Protein AF-A0A2I0LC49-F1 (afdb_monomer_lite)

pLDDT: mean 82.38, std 18.16, range [31.7, 98.25]

Structure (mmCIF, N/CA/C/O backbone):
data_AF-A0A2I0LC49-F1
#
_entry.id   AF-A0A2I0LC49-F1
#
loop_
_atom_site.group_PDB
_atom_site.id
_atom_site.type_symbol
_atom_site.label_atom_id
_atom_site.label_alt_id
_atom_site.label_comp_id
_atom_site.label_asym_id
_atom_site.label_entity_id
_atom_site.label_seq_id
_atom_site.pdbx_PDB_ins_code
_atom_site.Cartn_x
_atom_site.Cartn_y
_atom_site.Cartn_z
_atom_site.occupancy
_atom_site.B_iso_or_equiv
_atom_site.auth_seq_id
_atom_site.auth_comp_id
_atom_site.auth_asym_id
_atom_site.auth_atom_id
_atom_site.pdbx_PDB_model_num
ATOM 1 N N . MET A 1 1 ? -5.138 27.923 23.833 1.00 37.62 1 MET A N 1
ATOM 2 C CA . MET A 1 1 ? -4.546 26.578 23.982 1.00 37.62 1 MET A CA 1
ATOM 3 C C . MET A 1 1 ? -4.535 25.950 22.605 1.00 37.62 1 MET A C 1
ATOM 5 O O . MET A 1 1 ? -5.590 25.616 22.090 1.00 37.62 1 MET A O 1
ATOM 9 N N . ASP A 1 2 ? -3.370 25.948 21.970 1.00 36.12 2 ASP A N 1
ATOM 10 C CA . ASP A 1 2 ? -3.165 25.456 20.609 1.00 36.12 2 ASP A CA 1
ATOM 11 C C . ASP A 1 2 ? -3.116 23.922 20.646 1.00 36.12 2 ASP A C 1
ATOM 13 O O . ASP A 1 2 ? -2.155 23.340 21.152 1.00 36.12 2 ASP A O 1
ATOM 17 N N . THR A 1 3 ? -4.174 23.242 20.197 1.00 40.31 3 THR A N 1
ATOM 18 C CA . THR A 1 3 ? -4.099 21.801 19.941 1.00 40.31 3 THR A CA 1
ATOM 19 C C . THR A 1 3 ? -3.272 21.609 18.676 1.00 40.31 3 THR A C 1
ATOM 21 O O . THR A 1 3 ? -3.820 21.510 17.578 1.00 40.31 3 THR A O 1
ATOM 24 N N . SER A 1 4 ? -1.950 21.561 18.842 1.00 50.12 4 SER A N 1
ATOM 25 C CA . SER A 1 4 ? -1.031 20.919 17.902 1.00 50.12 4 SER A CA 1
ATOM 26 C C . SER A 1 4 ? -1.561 19.502 17.648 1.00 50.12 4 SER A C 1
ATOM 28 O O . SER A 1 4 ? -1.405 18.600 18.470 1.00 50.12 4 SER A O 1
ATOM 30 N N . GLY A 1 5 ? -2.372 19.373 16.595 1.00 65.50 5 GLY A N 1
ATOM 31 C CA . GLY A 1 5 ? -3.311 18.271 16.414 1.00 65.50 5 GLY A CA 1
ATOM 32 C C . GLY A 1 5 ? -2.592 16.953 16.171 1.00 65.50 5 GLY A C 1
ATOM 33 O O . GLY A 1 5 ? -1.735 16.869 15.293 1.00 65.50 5 GLY A O 1
ATOM 34 N N . SER A 1 6 ? -2.954 15.926 16.941 1.00 86.62 6 SER A N 1
ATOM 35 C CA . SER A 1 6 ? -2.403 14.577 16.801 1.00 86.62 6 SER A CA 1
ATOM 36 C C . SER A 1 6 ? -2.456 14.100 15.345 1.00 86.62 6 SER A C 1
ATOM 38 O O . SER A 1 6 ? -3.486 14.224 14.674 1.00 86.62 6 SER A O 1
ATOM 40 N N . LEU A 1 7 ? -1.339 13.553 14.856 1.00 92.62 7 LEU A N 1
ATOM 41 C CA . LEU A 1 7 ? -1.194 13.117 13.464 1.00 92.62 7 LEU A CA 1
ATOM 42 C C . LEU A 1 7 ? -1.888 11.778 13.183 1.00 92.62 7 LEU A C 1
ATOM 44 O O . LEU A 1 7 ? -2.149 11.461 12.022 1.00 92.62 7 LEU A O 1
ATOM 48 N N . ILE A 1 8 ? -2.184 11.013 14.236 1.00 96.19 8 ILE A N 1
ATOM 49 C CA . ILE A 1 8 ? -3.025 9.817 14.215 1.00 96.19 8 ILE A CA 1
ATOM 50 C C . ILE A 1 8 ? -4.136 10.027 15.246 1.00 96.19 8 ILE A C 1
ATOM 52 O O . ILE A 1 8 ? -3.863 10.316 16.412 1.00 96.19 8 ILE A O 1
ATOM 56 N N . LEU A 1 9 ? -5.392 9.925 14.819 1.00 95.88 9 LEU A N 1
ATOM 57 C CA . LEU A 1 9 ? -6.555 10.024 15.706 1.00 95.88 9 LEU A CA 1
ATOM 58 C C . LEU A 1 9 ? -7.117 8.629 15.950 1.00 95.88 9 LEU A C 1
ATOM 60 O O . LEU A 1 9 ? -7.202 7.839 15.014 1.00 95.88 9 LEU A O 1
ATOM 64 N N . VAL A 1 10 ? -7.524 8.342 17.183 1.00 95.44 10 VAL A N 1
ATOM 65 C CA . VAL A 1 10 ? -8.168 7.078 17.552 1.00 95.44 10 VAL A CA 1
ATOM 66 C C . VAL A 1 10 ? -9.493 7.403 18.225 1.00 95.44 10 VAL A C 1
ATOM 68 O O . VAL A 1 10 ? -9.511 8.038 19.277 1.00 95.44 10 VAL A O 1
ATOM 71 N N . ALA A 1 11 ? -10.593 6.974 17.615 1.00 94.88 11 ALA A N 1
ATOM 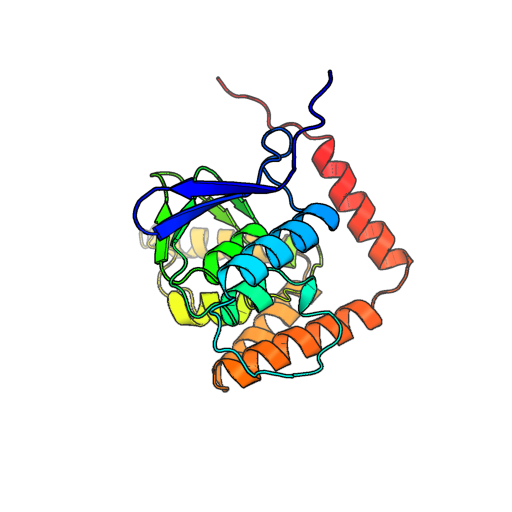72 C CA . ALA A 1 11 ? -11.940 7.107 18.155 1.00 94.88 11 ALA A CA 1
ATOM 73 C C . ALA A 1 11 ? -12.511 5.713 18.422 1.00 94.88 11 ALA A C 1
ATOM 75 O O . ALA A 1 11 ? -12.531 4.871 17.527 1.00 94.88 11 ALA A O 1
ATOM 76 N N . ARG A 1 12 ? -12.943 5.458 19.659 1.00 93.19 12 ARG A N 1
ATOM 77 C CA . ARG A 1 12 ? -13.583 4.199 20.057 1.00 93.19 12 ARG A CA 1
ATOM 78 C C . ARG A 1 12 ? -15.081 4.427 20.164 1.00 93.19 12 ARG A C 1
ATOM 80 O O . ARG A 1 12 ? -15.509 5.326 20.884 1.00 93.19 12 ARG A O 1
ATOM 87 N N . GLU A 1 13 ? -15.853 3.615 19.465 1.00 91.25 13 GLU A N 1
ATOM 88 C CA . GLU A 1 13 ? -17.308 3.693 19.453 1.00 91.25 13 GLU A CA 1
ATOM 89 C C . GLU A 1 13 ? -17.915 2.637 20.391 1.00 91.25 13 GLU A C 1
ATOM 91 O O . GLU A 1 13 ? -17.362 1.537 20.540 1.00 91.25 13 GLU A O 1
ATOM 96 N N . PRO A 1 14 ? -19.064 2.931 21.027 1.00 81.25 14 PRO A N 1
ATOM 97 C CA . PRO A 1 14 ? -19.861 1.908 21.693 1.00 81.25 14 PRO A CA 1
ATOM 98 C C . PRO A 1 14 ? -20.230 0.811 20.683 1.00 81.25 14 PRO A C 1
ATOM 100 O O . PRO A 1 14 ? -20.781 1.106 19.628 1.00 81.25 14 PRO A O 1
ATOM 103 N N . GLY A 1 15 ? -19.909 -0.448 20.986 1.00 84.94 15 GLY A N 1
ATOM 104 C CA . GLY A 1 15 ? -20.112 -1.577 20.062 1.00 84.94 15 GLY A CA 1
ATOM 105 C C . GLY A 1 15 ? -18.826 -2.216 19.528 1.00 84.94 15 GLY A C 1
ATOM 106 O O . GLY A 1 15 ? -18.900 -3.142 18.730 1.00 84.94 15 GLY A O 1
ATOM 107 N N . GLY A 1 16 ? -17.652 -1.765 19.984 1.00 87.88 16 GLY A N 1
ATOM 108 C CA . GLY A 1 16 ? -16.373 -2.437 19.710 1.00 87.88 16 GLY A CA 1
ATOM 109 C C . GLY A 1 16 ? -15.681 -1.998 18.418 1.00 87.88 16 GLY A C 1
ATOM 110 O O . GLY A 1 16 ? -14.617 -2.519 18.092 1.00 87.88 16 GLY A O 1
ATOM 111 N N . ILE A 1 17 ? -16.236 -1.012 17.710 1.00 94.12 17 ILE A N 1
ATOM 112 C CA . ILE A 1 17 ? -15.607 -0.411 16.532 1.00 94.12 17 ILE A CA 1
ATOM 113 C C . ILE A 1 17 ? -14.582 0.627 16.993 1.00 94.12 17 ILE A C 1
ATOM 115 O O . ILE A 1 17 ? -14.858 1.469 17.849 1.00 94.12 17 ILE A O 1
ATOM 119 N N . THR A 1 18 ? -13.376 0.568 16.430 1.00 96.12 18 THR A N 1
ATOM 120 C CA . THR A 1 18 ? -12.364 1.612 16.608 1.00 96.12 18 THR A CA 1
ATOM 121 C C . THR A 1 18 ? -11.948 2.174 15.261 1.00 96.12 18 THR A C 1
ATOM 123 O O . THR A 1 18 ? -11.478 1.443 14.394 1.00 96.12 18 THR A O 1
ATOM 126 N N . THR A 1 19 ? -12.052 3.492 15.125 1.00 96.81 19 THR A N 1
ATOM 127 C CA . THR A 1 19 ? -11.637 4.232 13.938 1.00 96.81 19 THR A CA 1
ATOM 128 C C . THR A 1 19 ? -10.265 4.858 14.175 1.00 96.81 19 THR A C 1
ATOM 130 O O . THR A 1 19 ? -10.098 5.701 15.059 1.00 96.81 19 THR A O 1
ATOM 133 N N . VAL A 1 20 ? -9.276 4.466 13.365 1.00 96.94 20 VAL A N 1
ATOM 134 C CA . VAL A 1 20 ? -7.928 5.056 13.350 1.00 96.94 20 VAL A CA 1
ATOM 135 C C . VAL A 1 20 ? -7.783 5.936 12.110 1.00 96.94 20 VAL A C 1
ATOM 137 O O . VAL A 1 20 ? -7.884 5.457 10.985 1.00 96.94 20 VAL A O 1
ATOM 140 N N . THR A 1 21 ? -7.552 7.236 12.299 1.00 97.06 21 THR A N 1
ATOM 141 C CA . THR A 1 21 ? -7.485 8.217 11.204 1.00 97.06 21 THR A CA 1
ATOM 142 C C . THR A 1 21 ? -6.072 8.754 11.030 1.00 97.06 21 THR A C 1
ATOM 144 O O . THR A 1 21 ? -5.506 9.338 11.955 1.00 97.06 21 THR A O 1
ATOM 147 N N . ILE A 1 22 ? -5.531 8.636 9.814 1.00 95.81 22 ILE A N 1
ATOM 148 C CA . ILE A 1 22 ? -4.315 9.346 9.404 1.00 95.81 22 ILE A CA 1
ATOM 149 C C . ILE A 1 22 ? -4.674 10.822 9.190 1.00 95.81 22 ILE A C 1
ATOM 151 O O . ILE A 1 22 ? -5.435 11.157 8.284 1.00 95.81 22 ILE A O 1
ATOM 155 N N . ASN A 1 23 ? -4.134 11.704 10.030 1.00 96.06 23 ASN A N 1
ATOM 156 C CA . ASN A 1 23 ? -4.592 13.084 10.171 1.00 96.06 23 ASN A CA 1
ATOM 157 C C . ASN A 1 23 ? -3.505 14.099 9.795 1.00 96.06 23 ASN A C 1
ATOM 159 O O . ASN A 1 23 ? -2.976 14.843 10.620 1.00 96.06 23 ASN A O 1
ATOM 163 N N . ARG A 1 24 ? -3.175 14.149 8.502 1.00 94.06 24 ARG A N 1
ATOM 164 C CA . ARG A 1 24 ? -2.310 15.188 7.925 1.00 94.06 24 ARG A CA 1
ATOM 165 C C . ARG A 1 24 ? -2.884 15.709 6.595 1.00 94.06 24 ARG A C 1
ATOM 167 O O . ARG A 1 24 ? -2.191 15.696 5.570 1.00 94.06 24 ARG A O 1
ATOM 174 N N . PRO A 1 25 ? -4.136 16.206 6.580 1.00 92.25 25 PRO A N 1
ATOM 175 C CA . PRO A 1 25 ? -4.879 16.477 5.346 1.00 92.25 25 PRO A CA 1
ATOM 176 C C . PRO A 1 25 ? -4.216 17.536 4.455 1.00 92.25 25 PRO A C 1
ATOM 178 O O . PRO A 1 25 ? -4.188 17.389 3.235 1.00 92.25 25 PRO A O 1
ATOM 181 N N . LYS A 1 26 ? -3.583 18.561 5.047 1.00 90.31 26 LYS A N 1
ATOM 182 C CA . LYS A 1 26 ? -2.859 19.612 4.301 1.00 90.31 26 LYS A CA 1
ATOM 183 C C . LYS A 1 26 ? -1.675 19.081 3.478 1.00 90.31 26 LYS A C 1
ATOM 185 O O . LYS A 1 26 ? -1.202 19.776 2.586 1.00 90.31 26 LYS A O 1
ATOM 190 N N . ALA A 1 27 ? -1.195 17.874 3.778 1.00 89.06 27 ALA A N 1
ATOM 191 C CA . ALA A 1 27 ? -0.122 17.196 3.055 1.00 89.06 27 ALA A CA 1
ATOM 192 C C . ALA A 1 27 ? -0.601 15.885 2.410 1.00 89.06 27 ALA A C 1
ATOM 194 O O . ALA A 1 27 ? 0.198 14.964 2.242 1.00 89.06 27 ALA A O 1
ATOM 195 N N . LEU A 1 28 ? -1.902 15.779 2.101 1.00 88.44 28 LEU A N 1
ATOM 196 C CA . LEU A 1 28 ? -2.521 14.582 1.519 1.00 88.44 28 LEU A CA 1
ATOM 197 C C . LEU A 1 28 ? -2.222 13.308 2.325 1.00 88.44 28 LEU A C 1
ATOM 199 O O . LEU A 1 28 ? -1.987 12.248 1.753 1.00 88.44 28 LEU A O 1
ATOM 203 N N . ASN A 1 29 ? -2.159 13.427 3.655 1.00 90.62 29 ASN A N 1
ATOM 204 C CA . ASN A 1 29 ? -1.834 12.326 4.563 1.00 90.62 29 ASN A CA 1
ATOM 205 C C . ASN A 1 29 ? -0.486 11.635 4.276 1.00 90.62 29 ASN A C 1
ATOM 207 O O . ASN A 1 29 ? -0.276 10.492 4.673 1.00 90.62 29 ASN A O 1
ATOM 211 N N . SER A 1 30 ? 0.456 12.337 3.631 1.00 87.75 30 SER A N 1
ATOM 212 C CA . SER A 1 30 ? 1.810 11.834 3.393 1.00 87.75 30 SER A CA 1
ATOM 213 C C . SER A 1 30 ? 2.484 11.447 4.714 1.00 87.75 30 SER A C 1
ATOM 215 O O . SER A 1 30 ? 2.648 12.289 5.607 1.00 87.75 30 SER A O 1
ATOM 217 N N . LEU A 1 31 ? 2.867 10.172 4.817 1.00 85.88 31 LEU A N 1
ATOM 218 C CA . LEU A 1 31 ? 3.439 9.575 6.019 1.00 85.88 31 LEU A CA 1
ATOM 219 C C . LEU A 1 31 ? 4.843 10.110 6.299 1.00 85.88 31 LEU A C 1
ATOM 221 O O . LEU A 1 31 ? 5.713 10.148 5.430 1.00 85.88 31 LEU A O 1
ATOM 225 N N . ILE A 1 32 ? 5.063 10.479 7.555 1.00 86.81 32 ILE A N 1
ATOM 226 C CA . ILE A 1 32 ? 6.377 10.780 8.124 1.00 86.81 32 ILE A CA 1
ATOM 227 C C . ILE A 1 32 ? 6.647 9.819 9.277 1.00 86.81 32 ILE A C 1
ATOM 229 O O . ILE A 1 32 ? 5.718 9.239 9.835 1.00 86.81 32 ILE A O 1
ATOM 233 N N . ARG A 1 33 ? 7.914 9.668 9.670 1.00 86.06 33 ARG A N 1
ATOM 234 C CA . ARG A 1 33 ? 8.311 8.701 10.705 1.00 86.06 33 ARG A CA 1
ATOM 235 C C . ARG A 1 33 ? 7.484 8.773 12.000 1.00 86.06 33 ARG A C 1
ATOM 237 O O . ARG A 1 33 ? 7.046 7.712 12.430 1.00 86.06 33 ARG A O 1
ATOM 244 N N . PRO A 1 34 ? 7.186 9.955 12.577 1.00 88.25 34 PRO A N 1
ATOM 245 C CA . PRO A 1 34 ? 6.310 10.035 13.748 1.00 88.25 34 PRO A CA 1
ATOM 246 C C . PRO A 1 34 ? 4.917 9.439 13.503 1.00 88.25 34 PRO A C 1
ATOM 248 O O . PRO A 1 34 ? 4.433 8.677 14.325 1.00 88.25 34 PRO A O 1
ATOM 251 N N . MET A 1 35 ? 4.320 9.687 12.332 1.00 91.75 35 MET A N 1
ATOM 252 C CA . MET A 1 35 ? 3.011 9.124 11.973 1.00 91.75 35 MET A CA 1
ATOM 253 C C . MET A 1 35 ? 3.038 7.603 11.878 1.00 91.75 35 MET A C 1
ATOM 255 O O . MET A 1 35 ? 2.103 6.958 12.329 1.00 91.75 35 MET A O 1
ATOM 259 N N . MET A 1 36 ? 4.093 7.035 11.287 1.00 90.12 36 MET A N 1
ATOM 260 C CA . MET A 1 36 ? 4.234 5.579 11.159 1.00 90.12 36 MET A CA 1
ATOM 261 C C . MET A 1 36 ? 4.350 4.921 12.536 1.00 90.12 36 MET A C 1
ATOM 263 O O . MET A 1 36 ? 3.658 3.947 12.814 1.00 90.12 36 MET A O 1
ATOM 267 N N . VAL A 1 37 ? 5.157 5.517 13.417 1.00 90.19 37 VAL A N 1
ATOM 268 C CA . VAL A 1 37 ? 5.334 5.074 14.805 1.00 90.19 37 VAL A CA 1
ATOM 269 C C . VAL A 1 37 ? 4.022 5.166 15.588 1.00 90.19 37 VAL A C 1
ATOM 271 O O . VAL A 1 37 ? 3.653 4.222 16.283 1.00 90.19 37 VAL A O 1
ATOM 274 N N . ASP A 1 38 ? 3.304 6.283 15.479 1.00 92.25 38 ASP A N 1
ATOM 275 C CA . ASP A 1 38 ? 2.045 6.486 16.200 1.00 92.25 38 ASP A CA 1
ATOM 276 C C . ASP A 1 38 ? 0.937 5.563 15.680 1.00 92.25 38 ASP A C 1
ATOM 278 O O . ASP A 1 38 ? 0.152 5.039 16.469 1.00 92.25 38 ASP A O 1
ATOM 282 N N . LEU A 1 39 ? 0.914 5.295 14.372 1.00 94.69 39 LEU A N 1
ATOM 283 C CA . LEU A 1 39 ? -0.009 4.342 13.765 1.00 94.69 39 LEU A CA 1
ATOM 284 C C . LEU A 1 39 ? 0.273 2.914 14.250 1.00 94.69 39 LEU A C 1
ATOM 286 O O . LEU A 1 39 ? -0.649 2.238 14.701 1.00 94.69 39 LEU A O 1
ATOM 290 N N . ALA A 1 40 ? 1.538 2.483 14.234 1.00 93.25 40 ALA A N 1
ATOM 291 C CA . ALA A 1 40 ? 1.949 1.173 14.740 1.00 93.25 40 ALA A CA 1
ATOM 292 C C . ALA A 1 40 ? 1.543 0.983 16.211 1.00 93.25 40 ALA A C 1
ATOM 294 O O . ALA A 1 40 ? 0.942 -0.026 16.577 1.00 93.25 40 ALA A O 1
ATOM 295 N N . ARG A 1 41 ? 1.790 1.994 17.054 1.00 91.81 41 ARG A N 1
ATOM 296 C CA . ARG A 1 41 ? 1.377 1.986 18.467 1.00 91.81 41 ARG A CA 1
ATOM 297 C C . ARG A 1 41 ? -0.135 1.922 18.636 1.00 91.81 41 ARG A C 1
ATOM 299 O O . ARG A 1 41 ? -0.601 1.184 19.502 1.00 91.81 41 ARG A O 1
ATOM 306 N N . ALA A 1 42 ? -0.887 2.683 17.839 1.00 92.88 42 ALA A N 1
ATOM 307 C CA . ALA A 1 42 ? -2.343 2.665 17.880 1.00 92.88 42 ALA A CA 1
ATOM 308 C C . ALA A 1 42 ? -2.878 1.263 17.567 1.00 92.88 42 ALA A C 1
ATOM 310 O O . ALA A 1 42 ? -3.673 0.742 18.340 1.00 92.88 42 ALA A O 1
ATOM 311 N N . ILE A 1 43 ? -2.385 0.625 16.502 1.00 93.75 43 ILE A N 1
ATOM 312 C CA . ILE A 1 43 ? -2.791 -0.734 16.121 1.00 93.75 43 ILE A CA 1
ATOM 313 C C . ILE A 1 43 ? -2.400 -1.740 17.206 1.00 93.75 43 ILE A C 1
ATOM 315 O O . ILE A 1 43 ? -3.260 -2.463 17.697 1.00 93.75 43 ILE A O 1
ATOM 319 N N . LYS A 1 44 ? -1.148 -1.716 17.682 1.00 91.19 44 LYS A N 1
ATOM 320 C CA . LYS A 1 44 ? -0.674 -2.593 18.767 1.00 91.19 44 LYS A CA 1
ATOM 321 C C . LYS A 1 44 ? -1.545 -2.502 20.020 1.00 91.19 44 LYS A C 1
ATOM 323 O O . LYS A 1 44 ? -1.818 -3.508 20.668 1.00 91.19 44 LYS A O 1
ATOM 328 N N . ALA A 1 45 ? -1.971 -1.292 20.385 1.00 89.19 45 ALA A N 1
ATOM 329 C CA . ALA A 1 45 ? -2.841 -1.069 21.536 1.00 89.19 45 ALA A CA 1
ATOM 330 C C . ALA A 1 45 ? -4.259 -1.630 21.335 1.00 89.19 45 ALA A C 1
ATOM 332 O O . ALA A 1 45 ? -4.946 -1.884 22.321 1.00 89.19 45 ALA A O 1
ATOM 333 N N . LEU A 1 46 ? -4.697 -1.813 20.087 1.00 86.81 46 LEU A N 1
ATOM 334 C CA . LEU A 1 46 ? -5.965 -2.455 19.741 1.00 86.81 46 LEU A CA 1
ATOM 335 C C . LEU A 1 46 ? -5.833 -3.974 19.649 1.00 86.81 46 LEU A C 1
ATOM 337 O O . LEU A 1 46 ? -6.815 -4.656 19.930 1.00 86.81 46 LEU A O 1
ATOM 341 N N . SER A 1 47 ? -4.651 -4.496 19.318 1.00 76.62 47 SER A N 1
ATOM 342 C CA . SER A 1 47 ? -4.383 -5.936 19.242 1.00 76.62 47 SER A CA 1
ATOM 343 C C . SER A 1 47 ? -4.333 -6.626 20.605 1.00 76.62 47 SER A C 1
ATOM 345 O O . SER A 1 47 ? -4.572 -7.822 20.669 1.00 76.62 47 SER A O 1
ATOM 347 N N . ARG A 1 48 ? -4.043 -5.895 21.691 1.00 68.19 48 ARG A N 1
ATOM 348 C CA . ARG A 1 48 ? -3.980 -6.462 23.048 1.00 68.19 48 ARG A CA 1
ATOM 349 C C . ARG A 1 48 ? -5.365 -6.916 23.520 1.00 68.19 48 ARG A C 1
ATOM 351 O O . ARG A 1 48 ? -6.209 -6.074 23.826 1.00 68.19 48 ARG A O 1
ATOM 358 N N . ASP A 1 49 ? -5.557 -8.227 23.591 1.00 55.38 49 ASP A N 1
ATOM 359 C CA . ASP A 1 49 ? -6.479 -8.878 24.527 1.00 55.38 49 ASP A CA 1
ATOM 360 C C . ASP A 1 49 ? -5.701 -9.290 25.795 1.00 55.38 49 ASP A C 1
ATOM 362 O O . ASP A 1 49 ? -4.479 -9.467 25.741 1.00 55.38 49 ASP A O 1
ATOM 366 N N . ASP A 1 50 ? -6.378 -9.447 26.938 1.00 48.69 50 ASP A N 1
ATOM 367 C CA . ASP A 1 50 ? -5.759 -9.775 28.245 1.00 48.69 50 ASP A CA 1
ATOM 368 C C . ASP A 1 50 ? -5.047 -11.155 28.284 1.00 48.69 50 ASP A C 1
ATOM 370 O O . ASP A 1 50 ? -4.473 -11.536 29.306 1.00 48.69 50 ASP A O 1
ATOM 374 N N . SER A 1 51 ? -5.048 -11.916 27.182 1.00 43.97 51 SER A N 1
ATOM 375 C CA . SER A 1 51 ? -4.522 -13.286 27.092 1.00 43.97 51 SER A CA 1
ATOM 376 C C . SER A 1 51 ? -3.218 -13.466 26.301 1.00 43.97 51 SER A C 1
ATOM 378 O O . SER A 1 51 ? -2.716 -14.589 26.235 1.00 43.97 51 SER A O 1
ATOM 380 N N . ASP A 1 52 ? -2.638 -12.422 25.702 1.00 44.25 52 ASP A N 1
ATOM 381 C CA . ASP A 1 52 ? -1.547 -12.637 24.739 1.00 44.25 52 ASP A CA 1
ATOM 382 C C . ASP A 1 52 ? -0.153 -12.796 25.369 1.00 44.25 52 ASP A C 1
ATOM 384 O O . ASP A 1 52 ? 0.530 -11.844 25.760 1.00 44.25 52 ASP A O 1
ATOM 388 N N . VAL A 1 53 ? 0.307 -14.052 25.366 1.00 38.72 53 VAL A N 1
ATOM 389 C CA . VAL A 1 53 ? 1.703 -14.470 25.527 1.00 38.72 53 VAL A CA 1
ATOM 390 C C . VAL A 1 53 ? 2.306 -14.670 24.134 1.00 38.72 53 VAL A C 1
ATOM 392 O O . VAL A 1 53 ? 2.307 -15.776 23.602 1.00 38.72 53 VAL A O 1
ATOM 395 N N . PHE A 1 54 ? 2.865 -13.618 23.536 1.00 38.00 54 PHE A N 1
ATOM 396 C CA . PHE A 1 54 ? 3.778 -13.788 22.402 1.00 38.00 54 PHE A CA 1
ATOM 397 C C . PHE A 1 54 ? 4.991 -12.864 22.543 1.00 38.00 54 PHE A C 1
ATOM 399 O O . PHE A 1 54 ? 4.892 -11.640 22.459 1.00 38.00 54 PHE A O 1
ATOM 406 N N . LYS A 1 55 ? 6.153 -13.471 22.808 1.00 36.50 55 LYS A N 1
ATOM 407 C CA . LYS A 1 55 ? 7.469 -12.822 22.849 1.00 36.50 55 LYS A CA 1
ATOM 408 C C . LYS A 1 55 ? 8.244 -13.247 21.606 1.00 36.50 55 LYS A C 1
ATOM 410 O O . LYS A 1 55 ? 8.838 -14.319 21.590 1.00 36.50 55 LYS A O 1
ATOM 415 N N . GLY A 1 56 ? 8.206 -12.415 20.572 1.00 33.31 56 GLY A N 1
ATOM 416 C CA . GLY A 1 56 ? 9.072 -12.530 19.402 1.00 33.31 56 GLY A CA 1
ATOM 417 C C . GLY A 1 56 ? 9.951 -11.290 19.299 1.00 33.31 56 GLY A C 1
ATOM 418 O O . GLY A 1 56 ? 9.440 -10.193 19.082 1.00 33.31 56 GLY A O 1
ATOM 419 N N . ASP A 1 57 ? 11.260 -11.457 19.478 1.00 37.31 57 ASP A N 1
ATOM 420 C CA . ASP A 1 57 ? 12.242 -10.388 19.311 1.00 37.31 57 ASP A CA 1
ATOM 421 C C . ASP A 1 57 ? 12.522 -10.152 17.822 1.00 37.31 57 ASP A C 1
ATOM 423 O O . ASP A 1 57 ? 13.263 -10.893 17.180 1.00 37.31 57 ASP A O 1
ATOM 427 N N . LEU A 1 58 ? 11.959 -9.073 17.278 1.00 46.34 58 LEU A N 1
ATOM 428 C CA . LEU A 1 58 ? 12.366 -8.478 16.008 1.00 46.34 58 LEU A CA 1
ATOM 429 C C . LEU A 1 58 ? 12.445 -6.965 16.215 1.00 46.34 58 LEU A C 1
ATOM 431 O O . LEU A 1 58 ? 11.430 -6.267 16.284 1.00 46.34 58 LEU A O 1
ATOM 435 N N . LYS A 1 59 ? 13.670 -6.450 16.362 1.00 47.22 59 LYS A N 1
ATOM 436 C CA . LYS A 1 59 ? 13.917 -5.004 16.417 1.00 47.22 59 LYS A CA 1
ATOM 437 C C . LYS A 1 59 ? 13.295 -4.372 15.163 1.00 47.22 59 LYS A C 1
ATOM 439 O O . LYS A 1 59 ? 13.530 -4.868 14.067 1.00 47.22 59 LYS A O 1
ATOM 444 N N . ASP A 1 60 ? 12.518 -3.305 15.362 1.00 65.88 60 ASP A N 1
ATOM 445 C CA . ASP A 1 60 ? 11.755 -2.513 14.371 1.00 65.88 60 ASP A CA 1
ATOM 446 C C . ASP A 1 60 ? 10.269 -2.892 14.158 1.00 65.88 60 ASP A C 1
ATOM 448 O O . ASP A 1 60 ? 9.531 -2.108 13.566 1.00 65.88 60 ASP A O 1
ATOM 452 N N . ILE A 1 61 ? 9.761 -4.005 14.719 1.00 74.44 61 ILE A N 1
ATOM 453 C CA . ILE A 1 61 ? 8.333 -4.367 14.555 1.00 74.44 61 ILE A CA 1
ATOM 454 C C . ILE A 1 61 ? 7.382 -3.396 15.269 1.00 74.44 61 ILE A C 1
ATOM 456 O O . ILE A 1 61 ? 6.271 -3.155 14.809 1.00 74.44 61 ILE A O 1
ATOM 460 N N . GLU A 1 62 ? 7.806 -2.827 16.401 1.00 79.19 62 GLU A N 1
ATOM 461 C CA . GLU A 1 62 ? 6.958 -1.954 17.226 1.00 79.19 62 GLU A CA 1
ATOM 462 C C . GLU A 1 62 ? 6.639 -0.615 16.558 1.00 79.19 62 GLU A C 1
ATOM 464 O O . GLU A 1 62 ? 5.679 0.056 16.936 1.00 79.19 62 GLU A O 1
ATOM 469 N N . THR A 1 63 ? 7.471 -0.212 15.600 1.00 84.94 63 THR A N 1
ATOM 470 C CA . THR A 1 63 ? 7.377 1.062 14.886 1.00 84.94 63 THR A CA 1
ATOM 471 C C . THR A 1 63 ? 6.957 0.900 13.430 1.00 84.94 63 THR A C 1
ATOM 473 O O . THR A 1 63 ? 6.793 1.907 12.739 1.00 84.94 63 THR A O 1
ATOM 476 N N . ASP A 1 64 ? 6.762 -0.339 12.978 1.00 89.56 64 ASP A N 1
ATOM 477 C CA . ASP A 1 64 ? 6.280 -0.669 11.645 1.00 89.56 64 ASP A CA 1
ATOM 478 C C . ASP A 1 64 ? 4.750 -0.841 11.673 1.00 89.56 64 ASP A C 1
ATOM 480 O O . ASP A 1 64 ? 4.246 -1.794 12.276 1.00 89.56 64 ASP A O 1
ATOM 484 N N . PRO A 1 65 ? 3.981 0.070 11.051 1.00 92.56 65 PRO A N 1
ATOM 485 C CA . PRO A 1 65 ? 2.530 -0.014 11.079 1.00 92.56 65 PRO A CA 1
ATOM 486 C C . PRO A 1 65 ? 2.009 -1.257 10.359 1.00 92.56 65 PRO A C 1
ATOM 488 O O . PRO A 1 65 ? 1.085 -1.877 10.869 1.00 92.56 65 PRO A O 1
ATOM 491 N N . VAL A 1 66 ? 2.598 -1.658 9.229 1.00 93.25 66 VAL A N 1
ATOM 492 C CA . VAL A 1 66 ? 2.102 -2.803 8.452 1.00 93.25 66 VAL A CA 1
ATOM 493 C C . VAL A 1 66 ? 2.373 -4.107 9.189 1.00 93.25 66 VAL A C 1
ATOM 495 O O . VAL A 1 66 ? 1.483 -4.949 9.260 1.00 93.25 66 VAL A O 1
ATOM 498 N N . ALA A 1 67 ? 3.528 -4.237 9.842 1.00 90.75 67 ALA A N 1
ATOM 499 C CA . ALA A 1 67 ? 3.786 -5.397 10.689 1.00 90.75 67 ALA A CA 1
ATOM 500 C C . ALA A 1 67 ? 2.802 -5.484 11.873 1.00 90.75 67 ALA A C 1
ATOM 502 O O . ALA A 1 67 ? 2.344 -6.570 12.216 1.00 90.75 67 ALA A O 1
ATOM 503 N N . GLN A 1 68 ? 2.430 -4.352 12.490 1.00 93.38 68 GLN A N 1
ATOM 504 C CA . GLN A 1 68 ? 1.406 -4.353 13.544 1.00 93.38 68 GLN A CA 1
ATOM 505 C C . GLN A 1 68 ? 0.004 -4.680 13.010 1.00 93.38 68 GLN A C 1
ATOM 507 O O . GLN A 1 68 ? -0.769 -5.305 13.731 1.00 93.38 68 GLN A O 1
ATOM 512 N N . MET A 1 69 ? -0.324 -4.294 11.770 1.00 94.31 69 MET A N 1
ATOM 513 C CA . MET A 1 69 ? -1.577 -4.694 11.111 1.00 94.31 69 MET A CA 1
ATOM 514 C C . MET A 1 69 ? -1.621 -6.203 10.879 1.00 94.31 69 MET A C 1
ATOM 516 O O . MET A 1 69 ? -2.618 -6.829 11.205 1.00 94.31 69 MET A O 1
ATOM 520 N N . GLU A 1 70 ? -0.534 -6.796 10.385 1.00 90.62 70 GLU A N 1
ATOM 521 C CA . GLU A 1 70 ? -0.446 -8.243 10.136 1.00 90.62 70 GLU A CA 1
ATOM 522 C C . GLU A 1 70 ? -0.515 -9.077 11.423 1.00 90.62 70 GLU A C 1
ATOM 524 O O . GLU A 1 70 ? -1.012 -10.199 11.409 1.00 90.62 70 GLU A O 1
ATOM 529 N N . LEU A 1 71 ? -0.036 -8.529 12.542 1.00 90.44 71 LEU A N 1
ATOM 530 C CA . LEU A 1 71 ? -0.143 -9.147 13.866 1.00 90.44 71 LEU A CA 1
ATOM 531 C C . LEU A 1 71 ? -1.481 -8.874 14.563 1.00 90.44 71 LEU A C 1
ATOM 533 O O . LEU A 1 71 ? -1.716 -9.401 15.649 1.00 90.44 71 LEU A O 1
ATOM 537 N N . CYS A 1 72 ? -2.336 -8.015 14.007 1.00 91.62 72 CYS A N 1
ATOM 538 C CA . CYS A 1 72 ? -3.608 -7.676 14.623 1.00 91.62 72 CYS A CA 1
ATOM 539 C C . CYS A 1 72 ? -4.593 -8.842 14.450 1.00 91.62 72 CYS A C 1
ATOM 541 O O . CYS A 1 72 ? -4.962 -9.157 13.322 1.00 91.62 72 CYS A O 1
ATOM 543 N N . PRO A 1 73 ? -5.090 -9.458 15.540 1.00 92.06 7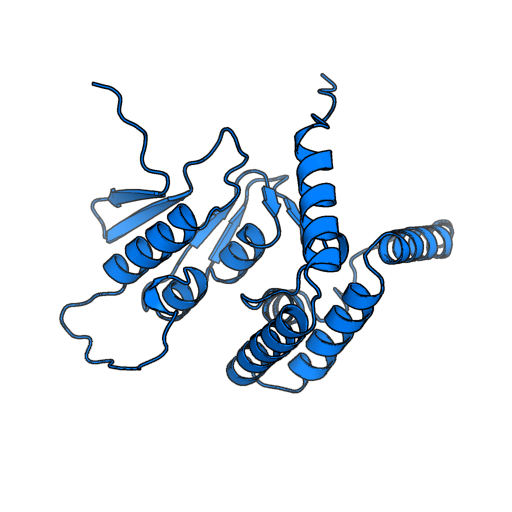3 PRO A N 1
ATOM 544 C CA . PRO A 1 73 ? -6.059 -10.551 15.436 1.00 92.06 73 PRO A CA 1
ATOM 545 C C . PRO A 1 73 ? -7.466 -10.057 15.057 1.00 92.06 73 PRO A C 1
ATOM 547 O O . PRO A 1 73 ? -8.360 -10.856 14.783 1.00 92.06 73 PRO A O 1
ATOM 550 N N . LYS A 1 74 ? -7.688 -8.736 15.088 1.00 92.00 74 LYS A N 1
ATOM 551 C CA . LYS A 1 74 ? -8.974 -8.095 14.799 1.00 92.00 74 LYS A CA 1
ATOM 552 C C . LYS A 1 74 ? -9.032 -7.681 13.323 1.00 92.00 74 LYS A C 1
ATOM 554 O O . LYS A 1 74 ? -8.058 -7.085 12.866 1.00 92.00 74 LYS A O 1
ATOM 559 N N . PRO A 1 75 ? -10.163 -7.892 12.620 1.00 95.25 75 PRO A N 1
ATOM 560 C CA . PRO A 1 75 ? -10.320 -7.458 11.234 1.00 95.25 75 PRO A CA 1
ATOM 561 C C . PRO A 1 75 ? -10.131 -5.947 11.054 1.00 95.25 75 PRO A C 1
ATOM 563 O O . PRO A 1 75 ? -10.697 -5.145 11.803 1.00 95.25 75 PRO A O 1
ATOM 566 N N . ILE A 1 76 ? -9.391 -5.558 10.019 1.00 97.44 76 ILE A N 1
ATOM 567 C CA . ILE A 1 76 ? -9.096 -4.173 9.660 1.00 97.44 76 ILE A CA 1
ATOM 568 C C . ILE A 1 76 ? -9.798 -3.816 8.348 1.00 97.44 76 ILE A C 1
ATOM 570 O O . ILE A 1 76 ? -9.528 -4.385 7.289 1.00 97.44 76 ILE A O 1
ATOM 574 N N . ILE A 1 77 ? -10.659 -2.797 8.405 1.00 98.25 77 ILE A N 1
ATOM 575 C CA . ILE A 1 77 ? -11.335 -2.230 7.234 1.00 98.25 77 ILE A CA 1
ATOM 576 C C . ILE A 1 77 ? -10.647 -0.916 6.848 1.00 98.25 77 ILE A C 1
ATOM 578 O O . ILE A 1 77 ? -10.674 0.058 7.600 1.00 98.25 77 ILE A O 1
ATOM 582 N N . GLY A 1 78 ? -10.050 -0.869 5.659 1.00 98.00 78 GLY A N 1
ATOM 583 C CA . GLY A 1 78 ? -9.467 0.344 5.096 1.00 98.00 78 GLY A CA 1
ATOM 584 C C . GLY A 1 78 ? -10.512 1.176 4.357 1.00 98.00 78 GLY A C 1
ATOM 585 O O . GLY A 1 78 ? -11.050 0.743 3.339 1.00 98.00 78 GLY A O 1
ATOM 586 N N . ALA A 1 79 ? -10.771 2.391 4.843 1.00 98.19 79 ALA A N 1
ATOM 587 C CA . ALA A 1 79 ? -11.651 3.365 4.197 1.00 98.19 79 ALA A CA 1
ATOM 588 C C . ALA A 1 79 ? -10.831 4.386 3.389 1.00 98.19 79 ALA A C 1
ATOM 590 O O . ALA A 1 79 ? -10.132 5.229 3.954 1.00 98.19 79 ALA A O 1
ATOM 591 N N . ILE A 1 80 ? -10.906 4.319 2.058 1.00 97.44 80 ILE A N 1
ATOM 592 C CA . ILE A 1 80 ? -10.047 5.092 1.154 1.00 97.44 80 ILE A CA 1
ATOM 593 C C . ILE A 1 80 ? -10.841 6.197 0.454 1.00 97.44 80 ILE A C 1
ATOM 595 O O . ILE A 1 80 ? -11.703 5.945 -0.392 1.00 97.44 80 ILE A O 1
ATOM 599 N N . ASN A 1 81 ? -10.495 7.445 0.773 1.00 94.81 81 ASN A N 1
ATOM 600 C CA . ASN A 1 81 ? -11.027 8.635 0.120 1.00 94.81 81 ASN A CA 1
ATOM 601 C C . ASN A 1 81 ? -9.898 9.422 -0.564 1.00 94.81 81 ASN A C 1
ATOM 603 O O . ASN A 1 81 ? -8.980 9.913 0.094 1.00 94.81 81 ASN A O 1
ATOM 607 N N . GLY A 1 82 ? -9.958 9.538 -1.892 1.00 92.81 82 GLY A N 1
ATOM 608 C CA . GLY A 1 82 ? -8.940 10.225 -2.684 1.00 92.81 82 GLY A CA 1
ATOM 609 C C . GLY A 1 82 ? -7.793 9.305 -3.098 1.00 92.81 82 GLY A C 1
ATOM 610 O O . GLY A 1 82 ? -7.976 8.443 -3.952 1.00 92.81 82 GLY A O 1
ATOM 611 N N . PHE A 1 83 ? -6.591 9.513 -2.561 1.00 91.44 83 PHE A N 1
ATOM 612 C CA . PHE A 1 83 ? -5.376 8.865 -3.066 1.00 91.44 83 PHE A CA 1
ATOM 613 C C . PHE A 1 83 ? -4.706 7.971 -2.022 1.00 91.44 83 PHE A C 1
ATOM 615 O O . PHE A 1 83 ? -4.462 8.403 -0.899 1.00 91.44 83 PHE A O 1
ATOM 622 N N . ALA A 1 84 ? -4.302 6.775 -2.441 1.00 93.00 84 ALA A N 1
ATOM 623 C CA . ALA A 1 84 ? -3.394 5.895 -1.716 1.00 93.00 84 ALA A CA 1
ATOM 624 C C . ALA A 1 84 ? -2.101 5.743 -2.535 1.00 93.00 84 ALA A C 1
ATOM 626 O O . ALA A 1 84 ? -2.056 5.008 -3.523 1.00 93.00 84 ALA A O 1
ATOM 627 N N . PHE A 1 85 ? -1.059 6.492 -2.162 1.00 90.00 85 PHE A N 1
ATOM 628 C CA . PHE A 1 85 ? 0.244 6.480 -2.840 1.00 90.00 85 PHE A CA 1
ATOM 629 C C . PHE A 1 85 ? 1.260 5.627 -2.082 1.00 90.00 85 PHE A C 1
ATOM 631 O O . PHE A 1 85 ? 1.449 5.872 -0.892 1.00 90.00 85 PHE A O 1
ATOM 638 N N . THR A 1 86 ? 1.978 4.730 -2.769 1.00 87.31 86 THR A N 1
ATOM 639 C CA . THR A 1 86 ? 3.163 4.005 -2.245 1.00 87.31 86 THR A CA 1
ATOM 640 C C . THR A 1 86 ? 2.917 3.465 -0.832 1.00 87.31 86 THR A C 1
ATOM 642 O O . THR A 1 86 ? 2.138 2.531 -0.700 1.00 87.31 86 THR A O 1
ATOM 645 N N . ALA A 1 87 ? 3.451 4.093 0.219 1.00 88.81 87 ALA A N 1
ATOM 646 C CA . ALA A 1 87 ? 3.278 3.662 1.603 1.00 88.81 87 ALA A CA 1
ATOM 647 C C . ALA A 1 87 ? 1.800 3.638 2.053 1.00 88.81 87 ALA A C 1
ATOM 649 O O . ALA A 1 87 ? 1.378 2.749 2.783 1.00 88.81 87 ALA A O 1
ATOM 650 N N . GLY A 1 88 ? 0.972 4.572 1.572 1.00 92.19 88 GLY A N 1
ATOM 651 C CA . GLY A 1 88 ? -0.476 4.540 1.803 1.00 92.19 88 GLY A CA 1
ATOM 652 C C . GLY A 1 88 ? -1.190 3.428 1.027 1.00 92.19 88 GLY A C 1
ATOM 653 O O . GLY A 1 88 ? -2.220 2.937 1.478 1.00 92.19 88 GLY A O 1
ATOM 654 N N . PHE A 1 89 ? -0.647 3.005 -0.121 1.00 94.06 89 PHE A N 1
ATOM 655 C CA . PHE A 1 89 ? -1.157 1.842 -0.851 1.00 94.06 89 PHE A CA 1
ATOM 656 C C . PHE A 1 89 ? -0.729 0.535 -0.170 1.00 94.06 89 PHE A C 1
ATOM 658 O O . PHE A 1 89 ? -1.532 -0.378 -0.054 1.00 94.06 89 PHE A O 1
ATOM 665 N N . GLU A 1 90 ? 0.492 0.466 0.356 1.00 93.62 90 GLU A N 1
ATOM 666 C CA . GLU A 1 90 ? 0.959 -0.655 1.179 1.00 93.62 90 GLU A CA 1
ATOM 667 C C . GLU A 1 90 ? 0.103 -0.849 2.431 1.00 93.62 90 GLU A C 1
ATOM 669 O O . GLU A 1 90 ? -0.335 -1.965 2.690 1.00 93.62 90 GLU A O 1
ATOM 674 N N . ILE A 1 91 ? -0.219 0.234 3.147 1.00 95.50 91 ILE A N 1
ATOM 675 C CA . ILE A 1 91 ? -1.163 0.182 4.273 1.00 95.50 91 ILE A CA 1
ATOM 676 C C . ILE A 1 91 ? -2.536 -0.307 3.807 1.00 95.50 91 ILE A C 1
ATOM 678 O O . ILE A 1 91 ? -3.114 -1.176 4.447 1.00 95.50 91 ILE A O 1
ATOM 682 N N . ALA A 1 92 ? -3.054 0.192 2.680 1.00 96.12 92 ALA A N 1
ATOM 683 C CA . ALA A 1 92 ? -4.333 -0.285 2.155 1.00 96.12 92 ALA A CA 1
ATOM 684 C C . ALA A 1 92 ? -4.301 -1.793 1.835 1.00 96.12 92 ALA A C 1
ATOM 686 O O . ALA A 1 92 ? -5.232 -2.512 2.173 1.00 96.12 92 ALA A O 1
ATOM 687 N N . LEU A 1 93 ? -3.215 -2.295 1.241 1.00 94.62 93 LEU A N 1
ATOM 688 C CA . LEU A 1 93 ? -3.036 -3.725 0.958 1.00 94.62 93 LEU A CA 1
ATOM 689 C C . LEU A 1 93 ? -2.829 -4.579 2.218 1.00 94.62 93 LEU A C 1
ATOM 691 O O . LEU A 1 93 ? -2.890 -5.802 2.126 1.00 94.62 93 LEU A O 1
ATOM 695 N N . ALA A 1 94 ? -2.545 -3.965 3.367 1.00 94.69 94 ALA A N 1
ATOM 696 C CA . ALA A 1 94 ? -2.464 -4.638 4.658 1.00 94.69 94 ALA A CA 1
ATOM 697 C C . ALA A 1 94 ? -3.812 -4.697 5.397 1.00 94.69 94 ALA A C 1
ATOM 699 O O . ALA A 1 94 ? -3.895 -5.362 6.423 1.00 94.69 94 ALA A O 1
ATOM 700 N N . CYS A 1 95 ? -4.854 -4.015 4.909 1.00 96.81 95 CYS A N 1
ATOM 701 C CA . CYS A 1 95 ? -6.214 -4.182 5.418 1.00 96.81 95 CYS A CA 1
ATOM 702 C C . CYS A 1 95 ? -6.834 -5.489 4.904 1.00 96.81 95 CYS A C 1
ATOM 704 O O . CYS A 1 95 ? -6.603 -5.877 3.759 1.00 96.81 95 CYS A O 1
ATOM 706 N N . ASP A 1 96 ? -7.696 -6.106 5.710 1.00 95.81 96 ASP A N 1
ATOM 707 C CA . ASP A 1 96 ? -8.440 -7.312 5.323 1.00 95.81 96 ASP A CA 1
ATOM 708 C C . ASP A 1 96 ? -9.556 -6.994 4.322 1.00 95.81 96 ASP A C 1
ATOM 710 O O . ASP A 1 96 ? -9.845 -7.768 3.409 1.00 95.81 96 ASP A O 1
ATOM 714 N N . ILE A 1 97 ? -10.197 -5.833 4.493 1.00 97.12 97 ILE A N 1
ATOM 715 C CA . ILE A 1 97 ? -11.284 -5.344 3.640 1.00 97.12 97 ILE A CA 1
A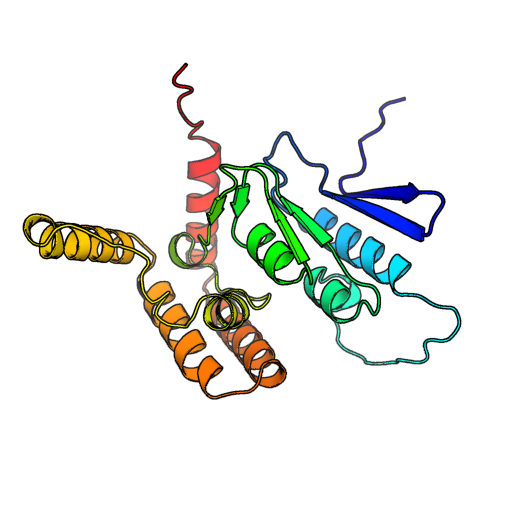TOM 716 C C . ILE A 1 97 ? -10.966 -3.915 3.213 1.00 97.12 97 ILE A C 1
ATOM 718 O O . ILE A 1 97 ? -10.556 -3.087 4.026 1.00 97.12 97 ILE A O 1
ATOM 722 N N . LEU A 1 98 ? -11.213 -3.596 1.943 1.00 96.69 98 LEU A N 1
ATOM 723 C CA . LEU A 1 98 ? -11.076 -2.245 1.408 1.00 96.69 98 LEU A CA 1
ATOM 724 C C . LEU A 1 98 ? -12.416 -1.702 0.921 1.00 96.69 98 LEU A C 1
ATOM 726 O O . LEU A 1 98 ? -13.082 -2.308 0.085 1.00 96.69 98 LEU A O 1
ATOM 730 N N . ILE A 1 99 ? -12.769 -0.513 1.408 1.00 97.94 99 ILE A N 1
ATOM 731 C CA . ILE A 1 99 ? -13.911 0.276 0.949 1.00 97.94 99 ILE A CA 1
ATOM 732 C C . ILE A 1 99 ? -13.367 1.596 0.414 1.00 97.94 99 ILE A C 1
ATOM 734 O O . ILE A 1 99 ? -12.674 2.327 1.121 1.00 97.94 99 ILE A O 1
ATOM 738 N N . ALA A 1 100 ? -13.676 1.920 -0.839 1.00 97.62 100 ALA A N 1
ATOM 739 C CA . ALA A 1 100 ? -13.174 3.121 -1.491 1.00 97.62 100 ALA A CA 1
ATOM 740 C C . ALA A 1 100 ? -14.302 3.913 -2.156 1.00 97.62 100 ALA A C 1
ATOM 742 O O . ALA A 1 100 ? -15.241 3.337 -2.706 1.00 97.62 100 ALA A O 1
ATOM 743 N N . VAL A 1 101 ? -14.198 5.244 -2.129 1.00 97.50 101 VAL A N 1
ATOM 744 C CA . VAL A 1 101 ? -15.119 6.119 -2.873 1.00 97.50 101 VAL A CA 1
ATOM 745 C C . VAL A 1 101 ? -14.935 5.949 -4.383 1.00 97.50 101 VAL A C 1
ATOM 747 O O . VAL A 1 101 ? -13.835 5.649 -4.859 1.00 97.50 101 VAL A O 1
ATOM 750 N N . ASN A 1 102 ? -15.991 6.211 -5.159 1.00 94.88 102 ASN A N 1
ATOM 751 C CA . ASN A 1 102 ? -15.873 6.266 -6.614 1.00 94.88 102 ASN A CA 1
ATOM 752 C C . ASN A 1 102 ? -14.858 7.359 -7.006 1.00 94.88 102 ASN A C 1
ATOM 754 O O . ASN A 1 102 ? -14.987 8.512 -6.596 1.00 94.88 102 ASN A O 1
ATOM 758 N N . GLY A 1 103 ? -13.821 6.986 -7.758 1.00 91.12 103 GLY A N 1
ATOM 759 C CA . GLY A 1 103 ? -12.719 7.877 -8.133 1.00 91.12 103 GLY A CA 1
ATOM 760 C C . GLY A 1 103 ? -11.491 7.837 -7.217 1.00 91.12 103 GLY A C 1
ATOM 761 O O . GLY A 1 103 ? -10.523 8.550 -7.499 1.00 91.12 103 GLY A O 1
ATOM 762 N N . ALA A 1 104 ? -11.481 7.003 -6.170 1.00 94.75 104 ALA A N 1
ATOM 763 C CA . ALA A 1 104 ? -10.262 6.734 -5.414 1.00 94.75 104 ALA A CA 1
ATOM 764 C C . ALA A 1 104 ? -9.148 6.188 -6.329 1.00 94.75 104 ALA A C 1
ATOM 766 O O . ALA A 1 104 ? -9.406 5.428 -7.265 1.00 94.75 104 ALA A O 1
ATOM 767 N N . LYS A 1 105 ? -7.895 6.575 -6.068 1.00 91.62 105 LYS A N 1
ATOM 768 C CA . LYS A 1 105 ? -6.732 6.168 -6.869 1.00 91.62 105 LYS A CA 1
ATOM 769 C C . LYS A 1 105 ? -5.670 5.504 -6.008 1.00 91.62 105 LYS A C 1
ATOM 771 O O . LYS A 1 105 ? -5.127 6.123 -5.097 1.00 91.62 105 LYS A O 1
ATOM 776 N N . PHE A 1 106 ? -5.320 4.279 -6.379 1.00 92.94 106 PHE A N 1
ATOM 777 C CA . PHE A 1 106 ? -4.224 3.512 -5.798 1.00 92.94 106 PHE A CA 1
ATOM 778 C C . PHE A 1 106 ? -3.034 3.574 -6.746 1.00 92.94 106 PHE A C 1
ATOM 780 O O . PHE A 1 106 ? -3.131 3.154 -7.901 1.00 92.94 106 PHE A O 1
ATOM 787 N N . ILE A 1 107 ? -1.937 4.183 -6.303 1.00 90.69 107 ILE A N 1
ATOM 788 C CA . ILE A 1 107 ? -0.825 4.523 -7.190 1.00 90.69 107 ILE A CA 1
ATOM 789 C C . ILE A 1 107 ? 0.488 4.109 -6.544 1.00 90.69 107 ILE A C 1
ATOM 791 O O . ILE A 1 107 ? 0.907 4.642 -5.517 1.00 90.69 107 ILE A O 1
ATOM 795 N N . ASP A 1 108 ? 1.179 3.199 -7.214 1.00 90.00 108 ASP A N 1
ATOM 796 C CA . ASP A 1 108 ? 2.554 2.868 -6.896 1.00 90.00 108 ASP A CA 1
ATOM 797 C C . ASP A 1 108 ? 3.519 3.771 -7.681 1.00 90.00 108 ASP A C 1
ATOM 799 O O . ASP A 1 108 ? 3.509 3.802 -8.913 1.00 90.00 108 ASP A O 1
ATOM 803 N N . VAL A 1 109 ? 4.349 4.525 -6.958 1.00 87.00 109 VAL A N 1
ATOM 804 C CA . VAL A 1 109 ? 5.401 5.380 -7.523 1.00 87.00 109 VAL A CA 1
ATOM 805 C C . VAL A 1 109 ? 6.811 4.954 -7.095 1.00 87.00 109 VAL A C 1
ATOM 807 O O . VAL A 1 109 ? 7.764 5.687 -7.353 1.00 87.00 109 VAL A O 1
ATOM 810 N N . HIS A 1 110 ? 6.986 3.768 -6.502 1.00 89.19 110 HIS A N 1
ATOM 811 C CA . HIS A 1 110 ? 8.290 3.241 -6.079 1.00 89.19 110 HIS A CA 1
ATOM 812 C C . HIS A 1 110 ? 9.342 3.297 -7.197 1.00 89.19 110 HIS A C 1
ATOM 814 O O . HIS A 1 110 ? 10.382 3.949 -7.056 1.00 89.19 110 HIS A O 1
ATOM 820 N N . ALA A 1 111 ? 9.024 2.708 -8.356 1.00 87.81 111 ALA A N 1
ATOM 821 C CA . ALA A 1 111 ? 9.915 2.697 -9.515 1.00 87.81 111 ALA A CA 1
ATOM 822 C C . ALA A 1 111 ? 10.187 4.100 -10.077 1.00 87.81 111 ALA A C 1
ATOM 824 O O . ALA A 1 111 ? 11.268 4.367 -10.594 1.00 87.81 111 ALA A O 1
ATOM 825 N N . LYS A 1 112 ? 9.240 5.032 -9.945 1.00 84.44 112 LYS A N 1
ATOM 826 C CA . LYS A 1 112 ? 9.447 6.426 -10.354 1.00 84.44 112 LYS A CA 1
ATOM 827 C C . LYS A 1 112 ? 10.450 7.141 -9.448 1.00 84.44 112 LYS A C 1
ATOM 829 O O . LYS A 1 112 ? 11.210 7.977 -9.924 1.00 84.44 112 LYS A O 1
ATOM 834 N N . PHE A 1 113 ? 10.435 6.831 -8.153 1.00 81.12 113 PHE A N 1
ATOM 835 C CA . PHE A 1 113 ? 11.223 7.529 -7.138 1.00 81.12 113 PHE A CA 1
ATOM 836 C C . PHE A 1 113 ? 12.534 6.844 -6.755 1.00 81.12 113 PHE A C 1
ATOM 838 O O . PHE A 1 113 ? 13.252 7.386 -5.917 1.00 81.12 113 PHE A O 1
ATOM 845 N N . GLY A 1 114 ? 12.860 5.688 -7.339 1.00 82.50 114 GLY A N 1
ATOM 846 C CA . GLY A 1 114 ? 14.049 4.946 -6.921 1.00 82.50 114 GLY A CA 1
ATOM 847 C C . GLY A 1 114 ? 13.889 4.331 -5.527 1.00 82.50 114 GLY A C 1
ATOM 848 O O . GLY A 1 114 ? 14.850 4.267 -4.779 1.00 82.50 114 GLY A O 1
ATOM 849 N N . ILE A 1 115 ? 12.668 3.994 -5.110 1.00 83.94 115 ILE A N 1
ATOM 850 C CA . ILE A 1 115 ? 12.393 3.463 -3.768 1.00 83.94 115 ILE A CA 1
ATOM 851 C C . ILE A 1 115 ? 12.039 1.993 -3.928 1.00 83.94 115 ILE A C 1
ATOM 853 O O . ILE A 1 115 ? 11.186 1.660 -4.747 1.00 83.94 115 ILE A O 1
ATOM 857 N N . PHE A 1 116 ? 12.677 1.125 -3.154 1.00 87.12 116 PHE A N 1
ATOM 858 C CA . PHE A 1 116 ? 12.343 -0.294 -3.109 1.00 87.12 116 PHE A CA 1
ATOM 859 C C . PHE A 1 116 ? 11.161 -0.523 -2.149 1.00 87.12 116 PHE A C 1
ATOM 861 O O . PHE A 1 116 ? 11.167 0.083 -1.073 1.00 87.12 116 PHE A O 1
ATOM 868 N N . PRO A 1 117 ? 10.150 -1.331 -2.524 1.00 86.81 117 PRO A N 1
ATOM 869 C CA . PRO A 1 117 ? 8.995 -1.609 -1.674 1.00 86.81 117 PRO A CA 1
ATOM 870 C C . PRO A 1 117 ? 9.422 -2.438 -0.469 1.00 86.81 117 PRO A C 1
ATOM 872 O O . PRO A 1 117 ? 10.362 -3.223 -0.567 1.00 86.81 117 PRO A O 1
ATOM 875 N N . SER A 1 118 ? 8.759 -2.256 0.666 1.00 85.19 118 SER A N 1
ATOM 876 C CA . SER A 1 118 ? 9.169 -2.929 1.907 1.00 85.19 118 SER A CA 1
ATOM 877 C C . SER A 1 118 ? 8.017 -3.416 2.775 1.00 85.19 118 SER A C 1
ATOM 879 O O . SER A 1 118 ? 8.269 -4.040 3.804 1.00 85.19 118 SER A O 1
ATOM 881 N N . TRP A 1 119 ? 6.772 -3.131 2.393 1.00 90.81 119 TRP A N 1
ATOM 882 C CA . TRP A 1 119 ? 5.571 -3.536 3.128 1.00 90.81 119 TRP A CA 1
ATOM 883 C C . TRP A 1 119 ? 4.655 -4.449 2.307 1.00 90.81 119 TRP A C 1
ATOM 885 O O . TRP A 1 119 ? 3.439 -4.518 2.505 1.00 90.81 119 TRP A O 1
ATOM 895 N N . GLY A 1 120 ? 5.247 -5.183 1.372 1.00 90.12 120 GLY A N 1
ATOM 896 C CA . GLY A 1 120 ? 4.599 -6.248 0.632 1.00 90.12 120 GLY A CA 1
ATOM 897 C C . GLY A 1 120 ? 3.852 -5.795 -0.611 1.00 90.12 120 GLY A C 1
ATOM 898 O O . GLY A 1 120 ? 3.129 -6.621 -1.167 1.00 90.12 120 GLY A O 1
ATOM 899 N N . LEU A 1 121 ? 3.984 -4.541 -1.078 1.00 92.25 121 LEU A N 1
ATOM 900 C CA . LEU A 1 121 ? 3.230 -4.061 -2.250 1.00 92.25 121 LEU A CA 1
ATOM 901 C C . LEU A 1 121 ? 3.410 -4.995 -3.442 1.00 92.25 121 LEU A C 1
ATOM 903 O O . LEU A 1 121 ? 2.426 -5.407 -4.058 1.00 92.25 121 LEU A O 1
ATOM 907 N N . SER A 1 122 ? 4.662 -5.335 -3.765 1.00 91.19 122 SER A N 1
ATOM 908 C CA . SER A 1 122 ? 4.970 -6.103 -4.971 1.00 91.19 122 SER A CA 1
ATOM 909 C C . SER A 1 122 ? 4.382 -7.516 -4.896 1.00 91.19 122 SER A C 1
ATOM 911 O O . SER A 1 122 ? 3.946 -8.066 -5.910 1.00 91.19 122 SER A O 1
ATOM 913 N N . GLN A 1 123 ? 4.267 -8.063 -3.685 1.00 93.69 123 GLN A N 1
ATOM 914 C CA . GLN A 1 123 ? 3.836 -9.435 -3.439 1.00 93.69 123 GLN A CA 1
ATOM 915 C C . GLN A 1 123 ? 2.334 -9.582 -3.230 1.00 93.69 123 GLN A C 1
ATOM 917 O O . GLN A 1 123 ? 1.730 -10.488 -3.811 1.00 93.69 123 GLN A O 1
ATOM 922 N N . LYS A 1 124 ? 1.728 -8.694 -2.436 1.00 92.69 124 LYS A N 1
ATOM 923 C CA . LYS A 1 124 ? 0.291 -8.684 -2.147 1.00 92.69 124 LYS A CA 1
ATOM 924 C C . LYS A 1 124 ? -0.494 -8.285 -3.388 1.00 92.69 124 LYS A C 1
ATOM 926 O O . LYS A 1 124 ? -1.393 -9.013 -3.802 1.00 92.69 124 LYS A O 1
ATOM 931 N N . LEU A 1 125 ? -0.101 -7.196 -4.056 1.00 91.31 125 LEU A N 1
ATOM 932 C CA . LEU A 1 125 ? -0.817 -6.715 -5.238 1.00 91.31 125 LEU A CA 1
ATOM 933 C C . LEU A 1 125 ? -0.820 -7.762 -6.359 1.00 91.31 125 LEU A C 1
ATOM 935 O O . LEU A 1 125 ? -1.875 -8.067 -6.909 1.00 91.31 125 LEU A O 1
ATOM 939 N N . SER A 1 126 ? 0.337 -8.360 -6.659 1.00 89.00 126 SER A N 1
ATOM 940 C CA . SER A 1 126 ? 0.464 -9.367 -7.724 1.00 89.00 126 SER A CA 1
ATOM 941 C C . SER A 1 126 ? -0.362 -10.630 -7.464 1.00 89.00 126 SER A C 1
ATOM 943 O O . SER A 1 126 ? -0.746 -11.309 -8.413 1.00 89.00 126 SER A O 1
ATOM 945 N N . ARG A 1 127 ? -0.660 -10.948 -6.200 1.00 90.62 127 ARG A N 1
ATOM 946 C CA . ARG A 1 127 ? -1.525 -12.075 -5.823 1.00 90.62 127 ARG A CA 1
ATOM 947 C C . ARG A 1 127 ? -3.008 -11.706 -5.845 1.00 90.62 127 ARG A C 1
ATOM 949 O O . ARG A 1 127 ? -3.810 -12.518 -6.286 1.00 90.62 127 ARG A O 1
ATOM 956 N N . ILE A 1 128 ? -3.363 -10.487 -5.432 1.00 89.62 128 ILE A N 1
ATOM 957 C CA . ILE A 1 128 ? -4.758 -10.015 -5.387 1.00 89.62 128 ILE A CA 1
ATOM 958 C C . ILE A 1 128 ? -5.323 -9.783 -6.796 1.00 89.62 128 ILE A C 1
ATOM 960 O O . ILE A 1 128 ? -6.438 -10.205 -7.081 1.00 89.62 128 ILE A O 1
ATOM 964 N N . ILE A 1 129 ? -4.570 -9.121 -7.685 1.00 87.75 129 ILE A N 1
ATOM 965 C CA . ILE A 1 129 ? -5.050 -8.753 -9.038 1.00 87.75 129 ILE A CA 1
ATOM 966 C C . ILE A 1 129 ? -4.364 -9.529 -10.174 1.00 87.75 129 ILE A C 1
ATOM 968 O O . ILE A 1 129 ? -4.554 -9.227 -11.355 1.00 87.75 129 ILE A O 1
ATOM 972 N N . GLY A 1 130 ? -3.550 -10.523 -9.822 1.00 84.25 130 GLY A N 1
ATOM 973 C CA . GLY A 1 130 ? -2.777 -11.335 -10.754 1.00 84.25 130 GLY A CA 1
ATOM 974 C C . GLY A 1 130 ? -1.460 -10.683 -11.217 1.00 84.25 130 GLY A C 1
ATOM 975 O O . GLY A 1 130 ? -1.345 -9.455 -11.307 1.00 84.25 130 GLY A O 1
ATOM 976 N N . PRO A 1 131 ? -0.452 -11.500 -11.575 1.00 73.06 131 PRO A N 1
ATOM 977 C CA . PRO A 1 131 ? 0.915 -11.037 -11.830 1.00 73.06 131 PRO A CA 1
ATOM 978 C C . PRO A 1 131 ? 1.048 -10.203 -13.107 1.00 73.06 131 PRO A C 1
ATOM 980 O O . PRO A 1 131 ? 1.832 -9.259 -13.171 1.00 73.06 131 PRO A O 1
ATOM 983 N N . SER A 1 132 ? 0.238 -10.505 -14.120 1.00 67.69 132 SER A N 1
ATOM 984 C CA . SER A 1 132 ? 0.183 -9.738 -15.366 1.00 67.69 132 SER A CA 1
ATOM 985 C C . SER A 1 132 ? -0.738 -8.520 -15.273 1.00 67.69 132 SER A C 1
ATOM 987 O O . SER A 1 132 ? -0.870 -7.807 -16.265 1.00 67.69 132 SER A O 1
ATOM 989 N N . ARG A 1 133 ? -1.402 -8.292 -14.120 1.00 63.12 133 ARG A N 1
ATOM 990 C CA . ARG A 1 133 ? -2.563 -7.391 -13.997 1.00 63.12 133 ARG A CA 1
ATOM 991 C C . ARG A 1 133 ? -3.519 -7.619 -15.180 1.00 63.12 133 ARG A C 1
ATOM 993 O O . ARG A 1 133 ? -3.741 -6.718 -15.987 1.00 63.12 133 ARG A O 1
ATOM 1000 N N . ALA A 1 134 ? -3.925 -8.879 -15.359 1.00 37.69 134 ALA A N 1
ATOM 1001 C CA . ALA A 1 134 ? -3.963 -9.594 -16.646 1.00 37.69 134 ALA A CA 1
ATOM 1002 C C . ALA A 1 134 ? -4.876 -9.037 -17.763 1.00 37.69 134 ALA A C 1
ATOM 1004 O O . ALA A 1 134 ? -4.860 -9.569 -18.868 1.00 37.69 134 ALA A O 1
ATOM 1005 N N . LEU A 1 135 ? -5.609 -7.946 -17.530 1.00 53.00 135 LEU A N 1
ATOM 1006 C CA . LEU A 1 135 ? -6.345 -7.220 -18.564 1.00 53.00 135 LEU A CA 1
ATOM 1007 C C . LEU A 1 135 ? -6.497 -5.722 -18.227 1.00 53.00 135 LEU A C 1
ATOM 1009 O O . LEU A 1 135 ? -7.592 -5.175 -18.252 1.00 53.00 135 LEU A O 1
ATOM 1013 N N . ASN A 1 136 ? -5.405 -5.029 -17.881 1.00 64.12 136 ASN A N 1
ATOM 1014 C CA . ASN A 1 136 ? -5.460 -3.591 -17.552 1.00 64.12 136 ASN A CA 1
ATOM 1015 C C . ASN A 1 136 ? -5.968 -2.692 -18.687 1.00 64.12 136 ASN A C 1
ATOM 1017 O O . ASN A 1 136 ? -6.426 -1.576 -18.440 1.00 64.12 136 ASN A O 1
ATOM 1021 N N . HIS A 1 137 ? -5.812 -3.129 -19.933 1.00 77.56 137 HIS A N 1
ATOM 1022 C CA . HIS A 1 137 ? -6.140 -2.332 -21.101 1.00 77.56 137 HIS A CA 1
ATOM 1023 C C . HIS A 1 137 ? -6.903 -3.189 -22.099 1.00 77.56 137 HIS A C 1
ATOM 1025 O O . HIS A 1 137 ? -6.346 -4.109 -22.690 1.00 77.56 137 HIS A O 1
ATOM 1031 N N . LEU A 1 138 ? -8.171 -2.843 -22.287 1.00 84.94 138 LEU A N 1
ATOM 1032 C CA . LEU A 1 138 ? -8.982 -3.283 -23.408 1.00 84.94 138 LEU A CA 1
ATOM 1033 C C . LEU A 1 138 ? -9.077 -2.117 -24.380 1.00 84.94 138 LEU A C 1
ATOM 1035 O O . LEU A 1 138 ? -9.461 -1.012 -23.996 1.00 84.94 138 LEU A O 1
ATOM 1039 N N . VAL A 1 139 ? -8.645 -2.351 -25.612 1.00 90.31 139 VAL A N 1
ATOM 1040 C CA . VAL A 1 139 ? -8.649 -1.357 -26.682 1.00 90.31 139 VAL A CA 1
ATOM 1041 C C . VAL A 1 139 ? -9.124 -2.012 -27.967 1.00 90.31 139 VAL A C 1
ATOM 1043 O O . VAL A 1 139 ? -8.960 -3.217 -28.148 1.00 90.31 139 VAL A O 1
ATOM 1046 N N . GLU A 1 140 ? -9.688 -1.203 -28.854 1.00 94.44 140 GLU A N 1
ATOM 1047 C CA . GLU A 1 140 ? -10.006 -1.618 -30.217 1.00 94.44 140 GLU A CA 1
ATOM 1048 C C . GLU A 1 140 ? -8.738 -2.068 -30.957 1.00 94.44 140 GLU A C 1
ATOM 1050 O O . GLU A 1 140 ? -7.642 -1.565 -30.689 1.00 94.44 140 GLU A O 1
ATOM 1055 N N . GLU A 1 141 ? -8.884 -2.966 -31.934 1.00 94.38 141 GLU A N 1
ATOM 1056 C CA . GLU A 1 141 ? -7.764 -3.529 -32.708 1.00 94.38 141 GLU A CA 1
ATOM 1057 C C . GLU A 1 141 ? -6.831 -2.439 -33.265 1.00 94.38 141 GLU A C 1
ATOM 1059 O O . GLU A 1 141 ? -5.610 -2.505 -33.105 1.00 94.38 141 GLU A O 1
ATOM 1064 N N . ARG A 1 142 ? -7.410 -1.370 -33.831 1.00 96.50 142 ARG A N 1
ATOM 1065 C CA . ARG A 1 142 ? -6.669 -0.227 -34.396 1.00 96.50 142 ARG A CA 1
ATOM 1066 C C . ARG A 1 142 ? -5.781 0.505 -33.382 1.00 96.50 142 ARG A C 1
ATOM 1068 O O . ARG A 1 142 ? -4.816 1.160 -33.767 1.00 96.50 142 ARG A O 1
ATOM 1075 N N . ASP A 1 143 ? -6.115 0.421 -32.096 1.00 96.62 143 ASP A N 1
ATOM 1076 C CA . ASP A 1 143 ? -5.441 1.122 -31.005 1.00 96.62 143 ASP A CA 1
ATOM 1077 C C . ASP A 1 143 ? -4.461 0.210 -30.240 1.00 96.62 143 ASP A C 1
ATOM 1079 O O . ASP A 1 143 ? -3.713 0.698 -29.388 1.00 96.62 143 ASP A O 1
ATOM 1083 N N . LEU A 1 144 ? -4.398 -1.090 -30.567 1.00 94.50 144 LEU A N 1
ATOM 1084 C CA . LEU A 1 144 ? -3.578 -2.092 -29.875 1.00 94.50 144 LEU A CA 1
ATOM 1085 C C . LEU A 1 144 ? -2.102 -1.682 -29.779 1.00 94.50 144 LEU A C 1
ATOM 1087 O O . LEU A 1 144 ? -1.556 -1.524 -28.684 1.00 94.50 144 LEU A O 1
ATOM 1091 N N . MET A 1 145 ? -1.456 -1.452 -30.926 1.00 96.94 145 MET A N 1
ATOM 1092 C CA . MET A 1 145 ? -0.030 -1.103 -30.966 1.00 96.94 145 MET A CA 1
ATOM 1093 C C . MET A 1 145 ? 0.251 0.285 -30.389 1.00 96.94 145 MET A C 1
ATOM 1095 O O . MET A 1 145 ? 1.306 0.504 -29.790 1.00 96.94 145 MET A O 1
ATOM 1099 N N . LYS A 1 146 ? -0.700 1.217 -30.524 1.00 96.19 146 LYS A N 1
ATOM 1100 C CA . LYS A 1 146 ? -0.610 2.550 -29.921 1.00 96.19 146 LYS A CA 1
ATOM 1101 C C . LYS A 1 146 ? -0.591 2.439 -28.397 1.00 96.19 146 LYS A C 1
ATOM 1103 O O . LYS A 1 146 ? 0.332 2.945 -27.764 1.00 96.19 146 LYS A O 1
ATOM 1108 N N . LYS A 1 147 ? -1.550 1.716 -27.810 1.00 94.69 147 LYS A N 1
ATOM 1109 C CA . LYS A 1 147 ? -1.632 1.516 -26.360 1.00 94.69 147 LYS A CA 1
ATOM 1110 C C . LYS A 1 147 ? -0.416 0.769 -25.817 1.00 94.69 147 LYS A C 1
ATOM 1112 O O . LYS A 1 147 ? 0.134 1.180 -24.799 1.00 94.69 147 LYS A O 1
ATOM 1117 N N . ALA A 1 148 ? 0.035 -0.283 -26.502 1.00 93.25 148 ALA A N 1
ATOM 1118 C CA . ALA A 1 148 ? 1.230 -1.028 -26.106 1.00 93.25 148 ALA A CA 1
ATOM 1119 C C . ALA A 1 148 ? 2.473 -0.122 -26.045 1.00 93.25 148 ALA A C 1
ATOM 1121 O O . ALA A 1 148 ? 3.227 -0.169 -25.070 1.00 93.25 148 ALA A O 1
ATOM 1122 N N . ARG A 1 149 ? 2.655 0.758 -27.041 1.00 95.44 149 ARG A N 1
ATOM 1123 C CA . ARG A 1 149 ? 3.757 1.729 -27.059 1.00 95.44 149 ARG A CA 1
ATOM 1124 C C . ARG A 1 149 ? 3.623 2.780 -25.957 1.00 95.44 149 ARG A C 1
ATOM 1126 O O . ARG A 1 149 ? 4.602 3.033 -25.267 1.00 95.44 149 ARG A O 1
ATOM 1133 N N . GLU A 1 150 ? 2.429 3.324 -25.726 1.00 94.62 150 GLU A N 1
ATOM 1134 C CA . GLU A 1 150 ? 2.183 4.273 -24.627 1.00 94.62 150 GLU A CA 1
ATOM 1135 C C . GLU A 1 150 ? 2.551 3.675 -23.256 1.00 94.62 150 GLU A C 1
ATOM 1137 O O . GLU A 1 150 ? 3.159 4.350 -22.418 1.00 94.62 150 GLU A O 1
ATOM 1142 N N . VAL A 1 151 ? 2.217 2.399 -23.028 1.00 91.50 151 VAL A N 1
ATOM 1143 C CA . VAL A 1 151 ? 2.592 1.666 -21.808 1.00 91.50 151 VAL A CA 1
ATOM 1144 C C . VAL A 1 151 ? 4.106 1.467 -21.737 1.00 91.50 151 VAL A C 1
ATOM 1146 O O . VAL A 1 151 ? 4.703 1.738 -20.695 1.00 91.50 151 VAL A O 1
ATOM 1149 N N . ALA A 1 152 ? 4.750 1.051 -22.831 1.00 92.50 152 ALA A N 1
ATOM 1150 C CA . ALA A 1 152 ? 6.203 0.888 -22.883 1.00 92.50 152 ALA A CA 1
ATOM 1151 C C . ALA A 1 152 ? 6.938 2.208 -22.592 1.00 92.50 152 ALA A C 1
ATOM 1153 O O . ALA A 1 152 ? 7.842 2.249 -21.761 1.00 92.50 152 ALA A O 1
ATOM 1154 N N . GLU A 1 153 ? 6.501 3.314 -23.193 1.00 94.25 153 GLU A N 1
ATOM 1155 C CA . GLU A 1 153 ? 7.036 4.650 -22.927 1.00 94.25 153 GLU A CA 1
ATOM 1156 C C . GLU A 1 153 ? 6.821 5.070 -21.469 1.00 94.25 153 GLU A C 1
ATOM 1158 O O . GLU A 1 153 ? 7.698 5.683 -20.860 1.00 94.25 153 GLU A O 1
ATOM 1163 N N . ALA A 1 154 ? 5.675 4.727 -20.871 1.00 90.56 154 ALA A N 1
ATOM 1164 C CA . ALA A 1 154 ? 5.433 4.967 -19.452 1.00 90.56 154 ALA A CA 1
ATOM 1165 C C . ALA A 1 154 ? 6.391 4.181 -18.551 1.00 90.56 154 ALA A C 1
ATOM 1167 O O . ALA A 1 154 ? 6.861 4.735 -17.557 1.00 90.56 154 ALA A O 1
ATOM 1168 N N . ILE A 1 155 ? 6.722 2.938 -18.907 1.00 90.69 155 ILE A N 1
ATOM 1169 C CA . ILE A 1 155 ? 7.716 2.122 -18.199 1.00 90.69 155 ILE A CA 1
ATOM 1170 C C . ILE A 1 155 ? 9.114 2.745 -18.334 1.00 90.69 155 ILE A C 1
ATOM 1172 O O . ILE A 1 155 ? 9.801 2.906 -17.325 1.00 90.69 155 ILE A O 1
ATOM 1176 N N . ILE A 1 156 ? 9.503 3.169 -19.541 1.00 91.62 156 ILE A N 1
ATOM 1177 C CA . ILE A 1 156 ? 10.812 3.786 -19.836 1.00 91.62 156 ILE A CA 1
ATOM 1178 C C . ILE A 1 156 ? 11.031 5.089 -19.048 1.00 91.62 156 ILE A C 1
ATOM 1180 O O . ILE A 1 156 ? 12.155 5.403 -18.664 1.00 91.62 156 ILE A O 1
ATOM 1184 N N . ARG A 1 157 ? 9.966 5.841 -18.745 1.00 90.50 157 ARG A N 1
ATOM 1185 C CA . ARG A 1 157 ? 10.058 7.075 -17.941 1.00 90.50 157 ARG A CA 1
ATOM 1186 C C . ARG A 1 157 ? 10.374 6.850 -16.454 1.00 90.50 157 ARG A C 1
ATOM 1188 O O . ARG A 1 157 ? 10.627 7.828 -15.753 1.00 90.50 157 ARG A O 1
ATOM 1195 N N . ASN A 1 158 ? 10.320 5.616 -15.950 1.00 88.81 158 ASN A N 1
ATOM 1196 C CA . ASN A 1 158 ? 10.679 5.301 -14.561 1.00 88.81 158 ASN A CA 1
ATOM 1197 C C . ASN A 1 158 ? 12.191 5.077 -14.399 1.00 88.81 158 ASN A C 1
ATOM 1199 O O . ASN A 1 158 ? 12.932 4.996 -15.379 1.00 88.81 158 ASN A O 1
ATOM 1203 N N . ASN A 1 159 ? 12.657 4.927 -13.156 1.00 88.62 159 ASN A N 1
ATOM 1204 C CA . ASN A 1 159 ? 14.012 4.452 -12.900 1.00 88.62 159 ASN A CA 1
ATOM 1205 C C . ASN A 1 159 ? 14.145 3.005 -13.416 1.00 88.62 159 ASN A C 1
ATOM 1207 O O . ASN A 1 159 ? 13.473 2.101 -12.919 1.00 88.62 159 ASN A O 1
ATOM 1211 N N . GLN A 1 160 ? 14.999 2.798 -14.422 1.00 90.25 160 GLN A N 1
ATOM 1212 C CA . GLN A 1 160 ? 15.103 1.515 -15.123 1.00 90.25 160 GLN A CA 1
ATOM 1213 C C . GLN A 1 160 ? 15.706 0.400 -14.261 1.00 90.25 160 GLN A C 1
ATOM 1215 O O . GLN A 1 160 ? 15.242 -0.735 -14.342 1.00 90.25 160 GLN A O 1
ATOM 1220 N N . ASP A 1 161 ? 16.666 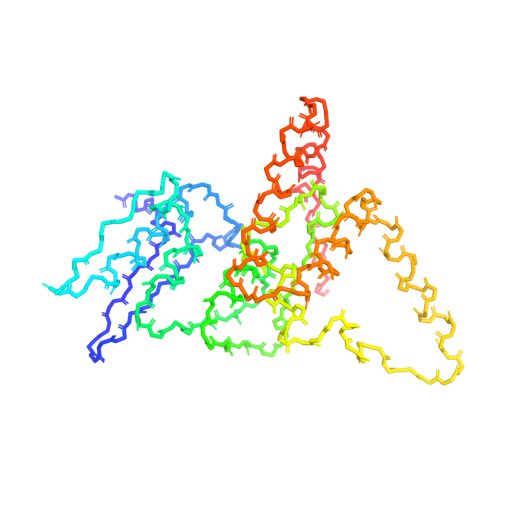0.715 -13.386 1.00 90.31 161 ASP A N 1
ATOM 1221 C CA . ASP A 1 161 ? 17.182 -0.250 -12.404 1.00 90.31 161 ASP A CA 1
ATOM 1222 C C . ASP A 1 161 ? 16.045 -0.724 -11.488 1.00 90.31 161 ASP A C 1
ATOM 1224 O O . ASP A 1 161 ? 15.834 -1.927 -11.319 1.00 90.31 161 ASP A O 1
ATOM 1228 N N . MET A 1 162 ? 15.215 0.208 -11.010 1.00 89.38 162 MET A N 1
ATOM 1229 C CA . MET A 1 162 ? 14.059 -0.157 -10.197 1.00 89.38 162 MET A CA 1
ATOM 1230 C C . MET A 1 162 ? 13.017 -0.973 -10.951 1.00 89.38 162 MET A C 1
ATOM 1232 O O . MET A 1 162 ? 12.471 -1.894 -10.357 1.00 89.38 162 MET A O 1
ATOM 1236 N N . VAL A 1 163 ? 12.738 -0.687 -12.226 1.00 91.25 163 VAL A N 1
ATOM 1237 C CA . VAL A 1 163 ? 11.804 -1.493 -13.037 1.00 91.25 163 VAL A CA 1
ATOM 1238 C C . VAL A 1 163 ? 12.257 -2.955 -13.093 1.00 91.25 163 VAL A C 1
ATOM 1240 O O . VAL A 1 163 ? 11.451 -3.863 -12.876 1.00 91.25 163 VAL A O 1
ATOM 1243 N N . LEU A 1 164 ? 13.548 -3.191 -13.345 1.00 93.12 164 LEU A N 1
ATOM 1244 C CA . LEU A 1 164 ? 14.115 -4.539 -13.422 1.00 93.12 164 LEU A CA 1
ATOM 1245 C C . LEU A 1 164 ? 14.086 -5.245 -12.062 1.00 93.12 164 LEU A C 1
ATOM 1247 O O . LEU A 1 164 ? 13.683 -6.407 -11.976 1.00 93.12 164 LEU A O 1
ATOM 1251 N N . ARG A 1 165 ? 14.441 -4.529 -10.991 1.00 92.75 165 ARG A N 1
ATOM 1252 C CA . ARG A 1 165 ? 14.380 -5.034 -9.614 1.00 92.75 165 ARG A CA 1
ATOM 1253 C C . ARG A 1 165 ? 12.962 -5.396 -9.184 1.00 92.75 165 ARG A C 1
ATOM 1255 O O . ARG A 1 165 ? 12.763 -6.485 -8.650 1.00 92.75 165 ARG A O 1
ATOM 1262 N N . TYR A 1 166 ? 11.985 -4.532 -9.474 1.00 91.69 166 TYR A N 1
ATOM 1263 C CA . TYR A 1 166 ? 10.565 -4.773 -9.194 1.00 91.69 166 TYR A CA 1
ATOM 1264 C C . TYR A 1 166 ? 10.082 -6.046 -9.885 1.00 91.69 166 TYR A C 1
ATOM 1266 O O . TYR A 1 166 ? 9.484 -6.917 -9.260 1.00 91.69 166 TYR A O 1
ATOM 1274 N N . LYS A 1 167 ? 10.386 -6.185 -11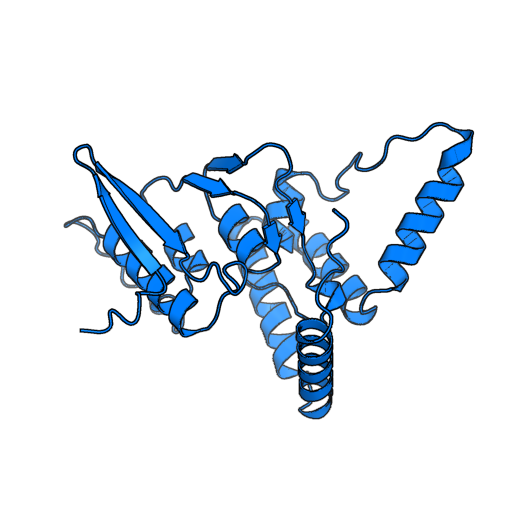.180 1.00 92.88 167 LYS A N 1
ATOM 1275 C CA . LYS A 1 167 ? 10.023 -7.380 -11.945 1.00 92.88 167 LYS A CA 1
ATOM 1276 C C . LYS A 1 167 ? 10.667 -8.637 -11.358 1.00 92.88 167 LYS A C 1
ATOM 1278 O O . LYS A 1 167 ? 9.998 -9.658 -11.237 1.00 92.88 167 LYS A O 1
ATOM 1283 N N . SER A 1 168 ? 11.943 -8.561 -10.985 1.00 94.94 168 SER A N 1
ATOM 1284 C CA . SER A 1 168 ? 12.677 -9.688 -10.405 1.00 94.94 168 SER A CA 1
ATOM 1285 C C . SER A 1 168 ? 12.084 -10.140 -9.066 1.00 94.94 168 SER A C 1
ATOM 1287 O O . SER A 1 168 ? 11.800 -11.323 -8.896 1.00 94.94 168 SER A O 1
ATOM 1289 N N . VAL A 1 169 ? 11.827 -9.213 -8.131 1.00 94.25 169 VAL A N 1
ATOM 1290 C CA . VAL A 1 169 ? 11.264 -9.568 -6.814 1.00 94.25 169 VAL A CA 1
ATOM 1291 C C . VAL A 1 169 ? 9.848 -10.128 -6.918 1.00 94.25 169 VAL A C 1
ATOM 1293 O O . VAL A 1 169 ? 9.522 -11.075 -6.210 1.00 94.25 169 VAL A O 1
ATOM 1296 N N . ILE A 1 170 ? 9.025 -9.627 -7.844 1.00 93.06 170 ILE A N 1
ATOM 1297 C CA . ILE A 1 170 ? 7.699 -10.201 -8.118 1.00 93.06 170 ILE A CA 1
ATOM 1298 C C . ILE A 1 170 ? 7.838 -11.625 -8.660 1.00 93.06 170 ILE A C 1
ATOM 1300 O O . ILE A 1 170 ? 7.230 -12.549 -8.130 1.00 93.06 170 ILE A O 1
ATOM 1304 N N . ASN A 1 171 ? 8.649 -11.816 -9.702 1.00 94.19 171 ASN A N 1
ATOM 1305 C CA . ASN A 1 171 ? 8.776 -13.108 -10.375 1.00 94.19 171 ASN A CA 1
ATOM 1306 C C . ASN A 1 171 ? 9.307 -14.210 -9.457 1.00 94.19 171 ASN A C 1
ATOM 1308 O O . ASN A 1 171 ? 8.841 -15.345 -9.533 1.00 94.19 171 ASN A O 1
ATOM 1312 N N . ASP A 1 172 ? 10.289 -13.894 -8.618 1.00 95.31 172 ASP A N 1
ATOM 1313 C CA . ASP A 1 172 ? 10.818 -14.856 -7.655 1.00 95.31 172 ASP A CA 1
ATOM 1314 C C . ASP A 1 172 ? 9.861 -15.055 -6.486 1.00 95.31 172 ASP A C 1
ATOM 1316 O O . ASP A 1 172 ? 9.626 -16.188 -6.074 1.00 95.31 172 ASP A O 1
ATOM 1320 N N . GLY A 1 173 ? 9.234 -13.975 -6.020 1.00 93.88 173 GLY A N 1
ATOM 1321 C CA . GLY A 1 173 ? 8.254 -14.022 -4.949 1.00 93.88 173 GLY A CA 1
ATOM 1322 C C . GLY A 1 173 ? 7.041 -14.888 -5.273 1.00 93.88 173 GLY A C 1
ATOM 1323 O O . GLY A 1 173 ? 6.578 -15.623 -4.410 1.00 93.88 173 GLY A O 1
ATOM 1324 N N . LEU A 1 174 ? 6.551 -14.885 -6.517 1.00 93.12 174 LEU A N 1
ATOM 1325 C CA . LEU A 1 174 ? 5.428 -15.729 -6.960 1.00 93.12 174 LEU A CA 1
ATOM 1326 C C . LEU A 1 174 ? 5.703 -17.240 -6.881 1.00 93.12 174 LEU A C 1
ATOM 1328 O O . LEU A 1 174 ? 4.760 -18.024 -6.938 1.00 93.12 174 LEU A O 1
ATOM 1332 N N . LYS A 1 175 ? 6.968 -17.653 -6.747 1.00 94.94 175 LYS A N 1
ATOM 1333 C CA . LYS A 1 175 ? 7.366 -19.060 -6.568 1.00 94.94 175 LYS A CA 1
ATOM 1334 C C . LYS A 1 175 ? 7.329 -19.498 -5.097 1.00 94.94 175 LYS A C 1
ATOM 1336 O O . LYS A 1 175 ? 7.578 -20.664 -4.811 1.00 94.94 175 LYS A O 1
ATOM 1341 N N . LEU A 1 176 ? 7.066 -18.566 -4.181 1.00 95.12 176 LEU A N 1
ATOM 1342 C CA . LEU A 1 176 ? 7.099 -18.751 -2.733 1.00 95.12 176 LEU A CA 1
ATOM 1343 C C . LEU A 1 176 ? 5.707 -18.509 -2.126 1.00 95.12 176 LEU A C 1
ATOM 1345 O O . LEU A 1 176 ? 4.872 -17.789 -2.691 1.00 95.12 176 LEU A O 1
ATOM 1349 N N . ASP A 1 177 ? 5.464 -19.063 -0.939 1.00 95.25 177 ASP A N 1
ATOM 1350 C CA . ASP A 1 177 ? 4.318 -18.665 -0.119 1.00 95.25 177 ASP A CA 1
ATOM 1351 C C . ASP A 1 177 ? 4.453 -17.216 0.387 1.00 95.25 177 ASP A C 1
ATOM 1353 O O . ASP A 1 177 ? 5.493 -16.562 0.243 1.00 95.25 177 ASP A O 1
ATOM 1357 N N . LEU A 1 178 ? 3.363 -16.698 0.962 1.00 90.62 178 LEU A N 1
ATOM 1358 C CA . LEU A 1 178 ? 3.268 -15.296 1.362 1.00 90.62 178 LEU A CA 1
ATOM 1359 C C . LEU A 1 178 ? 4.294 -14.909 2.444 1.00 90.62 178 LEU A C 1
ATOM 1361 O O . LEU A 1 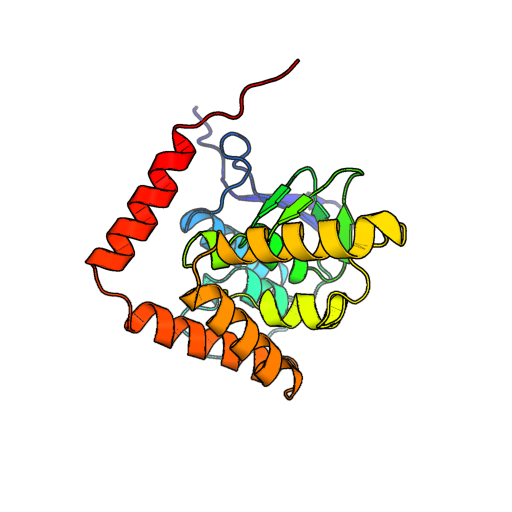178 ? 4.828 -13.806 2.396 1.00 90.62 178 LEU A O 1
ATOM 1365 N N . GLY A 1 179 ? 4.611 -15.794 3.391 1.00 90.38 179 GLY A N 1
ATOM 1366 C CA . GLY A 1 179 ? 5.568 -15.479 4.453 1.00 90.38 179 GLY A CA 1
ATOM 1367 C C . GLY A 1 179 ? 6.981 -15.308 3.895 1.00 90.38 179 GLY A C 1
ATOM 1368 O O . GLY A 1 179 ? 7.615 -14.266 4.077 1.00 90.38 179 GLY A O 1
ATOM 1369 N N . HIS A 1 180 ? 7.449 -16.301 3.136 1.00 94.12 180 HIS A N 1
ATOM 1370 C CA . HIS A 1 180 ? 8.791 -16.273 2.551 1.00 94.12 180 HIS A CA 1
ATOM 1371 C C . HIS A 1 180 ? 8.965 -15.156 1.523 1.00 94.12 180 HIS A C 1
ATOM 1373 O O . HIS A 1 180 ? 10.027 -14.538 1.450 1.00 94.12 180 HIS A O 1
ATOM 1379 N N . THR A 1 181 ? 7.930 -14.844 0.743 1.00 93.44 181 THR A N 1
ATOM 1380 C CA . THR A 1 181 ? 8.051 -13.764 -0.235 1.00 93.44 181 THR A CA 1
ATOM 1381 C C . THR A 1 181 ? 8.100 -12.368 0.392 1.00 93.44 181 THR A C 1
ATOM 1383 O O . THR A 1 181 ? 8.722 -11.484 -0.197 1.00 93.44 181 THR A O 1
ATOM 1386 N N . LEU A 1 182 ? 7.445 -12.139 1.538 1.00 91.19 182 LEU A N 1
ATOM 1387 C CA . LEU A 1 182 ? 7.527 -10.859 2.250 1.00 91.19 182 LEU A CA 1
ATOM 1388 C C . LEU A 1 182 ? 8.930 -10.677 2.842 1.00 91.19 182 LEU A C 1
ATOM 1390 O O . LEU A 1 182 ? 9.509 -9.595 2.737 1.00 91.19 182 LEU A O 1
ATOM 1394 N N . ALA A 1 183 ? 9.517 -11.756 3.372 1.00 91.62 183 ALA A N 1
ATOM 1395 C CA . ALA A 1 183 ? 10.910 -11.765 3.809 1.00 91.62 183 ALA A CA 1
ATOM 1396 C C . ALA A 1 183 ? 11.879 -11.465 2.650 1.00 91.62 183 ALA A C 1
ATOM 1398 O O . ALA A 1 183 ? 12.745 -10.604 2.799 1.00 91.62 183 ALA A O 1
ATOM 1399 N N . LEU A 1 184 ? 11.678 -12.089 1.481 1.00 93.38 184 LEU A N 1
ATOM 1400 C CA . LEU A 1 184 ? 12.472 -11.838 0.271 1.00 93.38 184 LEU A CA 1
ATOM 1401 C C . LEU A 1 184 ? 12.401 -10.371 -0.186 1.00 93.38 184 LEU A C 1
ATOM 1403 O O . LEU A 1 184 ? 13.416 -9.790 -0.574 1.00 93.38 184 LEU A O 1
ATOM 1407 N N . GLU A 1 185 ? 11.211 -9.759 -0.174 1.00 92.31 185 GLU A N 1
ATOM 1408 C CA . GLU A 1 185 ? 11.059 -8.345 -0.540 1.00 92.31 185 GLU A CA 1
ATOM 1409 C C . GLU A 1 185 ? 11.852 -7.444 0.414 1.00 92.31 185 GLU A C 1
ATOM 1411 O O . GLU A 1 185 ? 12.601 -6.573 -0.036 1.00 92.31 185 GLU A O 1
ATOM 1416 N N . LYS A 1 186 ? 11.750 -7.702 1.723 1.00 90.00 186 LYS A N 1
ATOM 1417 C CA . LYS A 1 186 ? 12.467 -6.949 2.755 1.00 90.00 186 LYS A CA 1
ATOM 1418 C C . LYS A 1 186 ? 13.984 -7.107 2.641 1.00 90.00 186 LYS A C 1
ATOM 1420 O O . LYS A 1 186 ? 14.703 -6.113 2.716 1.00 90.00 186 LYS A O 1
ATOM 1425 N N . GLU A 1 187 ? 14.464 -8.327 2.416 1.00 91.62 187 GLU A N 1
ATOM 1426 C CA . GLU A 1 187 ? 15.880 -8.634 2.195 1.00 91.62 187 GLU A CA 1
ATOM 1427 C C . GLU A 1 187 ? 16.441 -7.849 1.002 1.00 91.62 187 GLU A C 1
ATOM 1429 O O . GLU A 1 187 ? 17.386 -7.074 1.162 1.00 91.62 187 GLU A O 1
ATOM 1434 N N . ARG A 1 188 ? 15.802 -7.945 -0.172 1.00 92.31 188 ARG A N 1
ATOM 1435 C CA . ARG A 1 188 ? 16.233 -7.211 -1.377 1.00 92.31 188 ARG A CA 1
ATOM 1436 C C . ARG A 1 188 ? 16.131 -5.697 -1.210 1.00 92.31 188 ARG A C 1
ATOM 1438 O O . ARG A 1 188 ? 16.941 -4.961 -1.776 1.00 92.31 188 ARG A O 1
ATOM 1445 N N . GLY A 1 189 ? 15.164 -5.224 -0.425 1.00 87.25 189 GLY A N 1
ATOM 1446 C CA . GLY A 1 189 ? 15.070 -3.827 -0.018 1.00 87.25 189 GLY A CA 1
ATOM 1447 C C . GLY A 1 189 ? 16.282 -3.392 0.802 1.00 87.25 189 GLY A C 1
ATOM 1448 O O . GLY A 1 189 ? 16.910 -2.385 0.475 1.00 87.25 189 GLY A O 1
ATOM 1449 N N . HIS A 1 190 ? 16.662 -4.158 1.825 1.00 86.50 190 HIS A N 1
ATOM 1450 C CA . HIS A 1 190 ? 17.853 -3.872 2.627 1.00 86.50 190 HIS A CA 1
ATOM 1451 C C . HIS A 1 190 ? 19.130 -3.869 1.781 1.00 86.50 190 HIS A C 1
ATOM 1453 O O . HIS A 1 190 ? 19.919 -2.932 1.886 1.00 86.50 190 HIS A O 1
ATOM 1459 N N . GLU A 1 191 ? 19.323 -4.861 0.910 1.00 86.81 191 GLU A N 1
ATOM 1460 C CA . GLU A 1 191 ? 20.461 -4.903 -0.019 1.00 86.81 191 GLU A CA 1
ATOM 1461 C C . GLU A 1 191 ? 20.504 -3.669 -0.926 1.00 86.81 191 GLU A C 1
ATOM 1463 O O . GLU A 1 191 ? 21.556 -3.044 -1.080 1.00 86.81 191 GLU A O 1
ATOM 1468 N N . TYR A 1 192 ? 19.352 -3.282 -1.484 1.00 85.69 192 TYR A N 1
ATOM 1469 C CA . TYR A 1 192 ? 19.227 -2.088 -2.312 1.00 85.69 192 TYR A CA 1
ATOM 1470 C C . TYR A 1 192 ? 19.659 -0.832 -1.550 1.00 85.69 192 TYR A C 1
ATOM 1472 O O . TYR A 1 192 ? 20.528 -0.101 -2.022 1.00 85.69 192 TYR A O 1
ATOM 1480 N N . TYR A 1 193 ? 19.106 -0.594 -0.358 1.00 81.56 193 TYR A N 1
ATOM 1481 C CA . TYR A 1 193 ? 19.422 0.602 0.425 1.00 81.56 193 TYR A CA 1
ATOM 1482 C C . TYR A 1 193 ? 20.859 0.613 0.957 1.00 81.56 193 TYR A C 1
ATOM 1484 O O . TYR A 1 193 ? 21.477 1.677 0.982 1.00 81.56 193 TYR A O 1
ATOM 1492 N N . ASN A 1 194 ? 21.421 -0.543 1.313 1.00 80.94 194 ASN A N 1
ATOM 1493 C CA . ASN A 1 194 ? 22.821 -0.659 1.732 1.00 80.94 194 ASN A CA 1
ATOM 1494 C C . ASN A 1 194 ? 23.800 -0.389 0.579 1.00 80.94 194 ASN A C 1
ATOM 1496 O O . ASN A 1 194 ? 24.893 0.127 0.806 1.00 80.94 194 ASN A O 1
ATOM 1500 N N . GLY A 1 195 ? 23.407 -0.707 -0.657 1.00 76.44 195 GLY A N 1
ATOM 1501 C CA . GLY A 1 195 ? 24.191 -0.434 -1.862 1.00 76.44 195 GLY A CA 1
ATOM 1502 C C . GLY A 1 195 ? 24.093 1.008 -2.378 1.00 76.44 195 GLY A C 1
ATOM 1503 O O . GLY A 1 195 ? 24.843 1.389 -3.279 1.00 76.44 195 GLY A O 1
ATOM 1504 N N . ILE A 1 196 ? 23.184 1.831 -1.842 1.00 76.31 196 ILE A N 1
ATOM 1505 C CA . ILE A 1 196 ? 23.001 3.218 -2.284 1.00 76.31 196 ILE A CA 1
ATOM 1506 C C . ILE A 1 196 ? 24.103 4.119 -1.715 1.00 76.31 196 ILE A C 1
ATOM 1508 O O . ILE A 1 196 ? 24.266 4.281 -0.507 1.00 76.31 196 ILE A O 1
ATOM 1512 N N . THR A 1 197 ? 24.826 4.801 -2.605 1.00 71.44 197 THR A N 1
ATOM 1513 C CA . THR A 1 197 ? 25.778 5.844 -2.211 1.00 71.44 197 THR A CA 1
ATOM 1514 C C . THR A 1 197 ? 25.051 7.095 -1.704 1.00 71.44 197 THR A C 1
ATOM 1516 O O . THR A 1 197 ? 23.928 7.405 -2.116 1.00 71.44 197 THR A O 1
ATOM 1519 N N . LYS A 1 198 ? 25.718 7.892 -0.855 1.00 65.56 198 LYS A N 1
ATOM 1520 C CA . LYS A 1 198 ? 25.185 9.182 -0.366 1.00 65.56 198 LYS A CA 1
ATOM 1521 C C . LYS A 1 198 ? 24.757 10.121 -1.504 1.00 65.56 198 LYS A C 1
ATOM 1523 O O . LYS A 1 198 ? 23.804 10.881 -1.349 1.00 65.56 198 LYS A O 1
ATOM 1528 N N . GLU A 1 199 ? 25.433 10.057 -2.649 1.00 62.34 199 GLU A N 1
ATOM 1529 C CA . GLU A 1 199 ? 25.121 10.866 -3.828 1.00 62.34 199 GLU A CA 1
ATOM 1530 C C . GLU A 1 199 ? 23.827 10.415 -4.525 1.00 62.34 199 GLU A C 1
ATOM 1532 O O . GLU A 1 199 ? 23.002 11.252 -4.897 1.00 62.34 199 GLU A O 1
ATOM 1537 N N . HIS A 1 200 ? 23.588 9.102 -4.629 1.00 64.19 200 HIS A N 1
ATOM 1538 C CA . HIS A 1 200 ? 22.309 8.576 -5.113 1.00 64.19 200 HIS A CA 1
ATOM 1539 C C . HIS A 1 200 ? 21.155 8.966 -4.183 1.00 64.19 200 HIS A C 1
ATOM 1541 O O . HIS A 1 200 ? 20.101 9.402 -4.650 1.00 64.19 200 HIS A O 1
ATOM 1547 N N . PHE A 1 201 ? 21.374 8.882 -2.869 1.00 64.62 201 PHE A N 1
ATOM 1548 C CA . PHE A 1 201 ? 20.381 9.289 -1.878 1.00 64.62 201 PHE A CA 1
ATOM 1549 C C . PHE A 1 201 ? 20.037 10.783 -1.990 1.00 64.62 201 PHE A C 1
ATOM 1551 O O . PHE A 1 201 ? 18.866 11.163 -1.932 1.00 64.62 201 PHE A O 1
ATOM 1558 N N . LYS A 1 202 ? 21.040 11.638 -2.232 1.00 61.19 202 LYS A N 1
ATOM 1559 C CA . LYS A 1 202 ? 20.843 13.075 -2.461 1.00 61.19 202 LYS A CA 1
ATOM 1560 C C . LYS A 1 202 ? 20.004 13.346 -3.716 1.00 61.19 202 LYS A C 1
ATOM 1562 O O . LYS A 1 202 ? 19.037 14.099 -3.634 1.00 61.19 202 LYS A O 1
ATOM 1567 N N . LYS A 1 203 ? 20.279 12.657 -4.832 1.00 63.94 203 LYS A N 1
ATOM 1568 C CA . LYS A 1 203 ? 19.466 12.749 -6.064 1.00 63.94 203 LYS A CA 1
ATOM 1569 C C . LYS A 1 203 ? 18.011 12.317 -5.837 1.00 63.94 203 LYS A C 1
ATOM 1571 O O . LYS A 1 203 ? 17.094 12.966 -6.341 1.00 63.94 203 LYS A O 1
ATOM 1576 N N . MET A 1 204 ? 17.773 11.276 -5.032 1.00 63.53 204 MET A N 1
ATOM 1577 C CA . MET A 1 204 ? 16.413 10.875 -4.636 1.00 63.53 204 MET A CA 1
ATOM 1578 C C . MET A 1 204 ? 15.700 11.957 -3.809 1.00 63.53 204 MET A C 1
ATOM 1580 O O . MET A 1 204 ? 14.502 12.184 -3.996 1.00 63.53 204 MET A O 1
ATOM 1584 N N . GLN A 1 205 ? 16.410 12.633 -2.899 1.00 62.00 205 GLN A N 1
ATOM 1585 C CA . GLN A 1 205 ? 15.842 13.720 -2.093 1.00 62.00 205 GLN A CA 1
ATOM 1586 C C . GLN A 1 205 ? 15.545 14.977 -2.920 1.00 62.00 205 GLN A C 1
ATOM 1588 O O . GLN A 1 205 ? 14.463 15.550 -2.787 1.00 62.00 205 GLN A O 1
ATOM 1593 N N . GLU A 1 206 ? 16.455 15.378 -3.806 1.00 60.06 206 GLU A N 1
ATOM 1594 C CA . GLU A 1 206 ? 16.283 16.533 -4.699 1.00 60.06 206 GLU A CA 1
ATOM 1595 C C . GLU A 1 206 ? 15.090 16.337 -5.646 1.00 60.06 206 GLU A C 1
ATOM 1597 O O . GLU A 1 206 ? 14.268 17.241 -5.821 1.00 60.06 206 GLU A O 1
ATOM 1602 N N . PHE A 1 207 ? 14.917 15.124 -6.180 1.00 57.91 207 PHE A N 1
ATOM 1603 C CA . PHE A 1 207 ? 13.770 14.781 -7.019 1.00 57.91 207 PHE A CA 1
ATOM 1604 C C . PHE A 1 207 ? 12.433 14.836 -6.253 1.00 57.91 207 PHE A C 1
ATOM 1606 O O . PHE A 1 207 ? 11.429 15.304 -6.794 1.00 57.91 207 PHE A O 1
ATOM 1613 N N . LYS A 1 208 ? 12.408 14.429 -4.972 1.00 54.38 208 LYS A N 1
ATOM 1614 C CA . LYS A 1 208 ? 11.228 14.582 -4.096 1.00 54.38 208 LYS A CA 1
ATOM 1615 C C . LYS A 1 208 ? 10.919 16.057 -3.801 1.00 54.38 208 LYS A C 1
ATOM 1617 O O . LYS A 1 208 ? 9.756 16.459 -3.862 1.00 54.38 208 LYS A O 1
ATOM 1622 N N . ALA A 1 209 ? 11.937 16.871 -3.519 1.00 52.91 209 ALA A N 1
ATOM 1623 C CA . ALA A 1 209 ? 11.777 18.294 -3.208 1.00 52.91 209 ALA A CA 1
ATOM 1624 C C . ALA A 1 209 ? 11.269 19.111 -4.413 1.00 52.91 209 ALA A C 1
ATOM 1626 O O . ALA A 1 209 ? 10.375 19.945 -4.259 1.00 52.91 209 ALA A O 1
ATOM 1627 N N . GLY A 1 210 ? 11.753 18.814 -5.626 1.00 47.44 210 GLY A N 1
ATOM 1628 C CA . GLY A 1 210 ? 11.326 19.472 -6.869 1.00 47.44 210 GLY A CA 1
ATOM 1629 C C . GLY A 1 210 ? 9.863 19.229 -7.277 1.00 47.44 210 GLY A C 1
ATOM 1630 O O . GLY A 1 210 ? 9.359 19.892 -8.183 1.00 47.44 210 GLY A O 1
ATOM 1631 N N . LEU A 1 211 ? 9.164 18.297 -6.621 1.00 47.66 211 LEU A N 1
ATOM 1632 C CA . LEU A 1 211 ? 7.734 18.038 -6.830 1.00 47.66 211 LEU A CA 1
ATOM 1633 C C . LEU A 1 211 ? 6.846 18.728 -5.794 1.00 47.66 211 LEU A C 1
ATOM 1635 O O . LEU A 1 211 ? 5.726 19.100 -6.131 1.00 47.66 211 LEU A O 1
ATOM 1639 N N . SER A 1 212 ? 7.344 18.982 -4.577 1.00 43.09 212 SER A N 1
ATOM 1640 C CA . SER A 1 212 ? 6.618 19.804 -3.596 1.00 43.09 212 SER A CA 1
ATOM 1641 C C . SER A 1 212 ? 6.439 21.254 -4.069 1.00 43.09 212 SER A C 1
ATOM 1643 O O . SER A 1 212 ? 5.544 21.943 -3.585 1.00 43.09 212 SER A O 1
ATOM 1645 N N . SER A 1 213 ? 7.274 21.724 -5.002 1.00 40.91 213 SER A N 1
ATOM 1646 C CA . SER A 1 213 ? 7.200 23.070 -5.584 1.00 40.91 213 SER A CA 1
ATOM 1647 C C . SER A 1 213 ? 6.269 23.169 -6.799 1.00 40.91 213 SER A C 1
ATOM 1649 O O . SER A 1 213 ? 5.831 24.266 -7.145 1.00 40.91 213 SER A O 1
ATOM 1651 N N . LYS A 1 214 ? 5.901 22.045 -7.431 1.00 42.62 214 LYS A N 1
ATOM 1652 C CA . LYS A 1 214 ? 4.944 22.017 -8.545 1.00 42.62 214 LYS A CA 1
ATOM 1653 C C . LYS A 1 214 ? 3.540 21.734 -8.011 1.00 42.62 214 LYS A C 1
ATOM 1655 O O . LYS A 1 214 ? 3.085 20.593 -8.007 1.00 42.62 214 LYS A O 1
ATOM 1660 N N . LYS A 1 215 ? 2.836 22.786 -7.570 1.00 34.16 215 LYS A N 1
ATOM 1661 C CA . LYS A 1 215 ? 1.382 22.716 -7.332 1.00 34.16 215 LYS A CA 1
ATOM 1662 C C . LYS A 1 215 ? 0.696 22.180 -8.600 1.00 34.16 215 LYS A C 1
ATOM 1664 O O . LYS A 1 215 ? 1.021 22.659 -9.689 1.00 34.16 215 LYS A O 1
ATOM 1669 N N . PRO A 1 216 ? -0.256 21.236 -8.506 1.00 37.28 216 PRO A N 1
ATOM 1670 C CA . PRO A 1 216 ? -1.103 20.933 -9.647 1.00 37.28 216 PRO A CA 1
ATOM 1671 C C . PRO A 1 216 ? -1.887 22.203 -9.991 1.00 37.28 216 PRO A C 1
ATOM 1673 O O . PRO A 1 216 ? -2.497 22.817 -9.115 1.00 37.28 216 PRO A O 1
ATOM 1676 N N . ALA A 1 217 ? -1.821 22.626 -11.254 1.00 38.03 217 ALA A N 1
ATOM 1677 C CA . ALA A 1 217 ? -2.668 23.696 -11.751 1.00 38.03 217 ALA A CA 1
ATOM 1678 C C . ALA A 1 217 ? -4.126 23.273 -11.534 1.00 38.03 217 ALA A C 1
ATOM 1680 O O . ALA A 1 217 ? -4.594 22.301 -12.128 1.00 38.03 217 ALA A O 1
ATOM 1681 N N . SER A 1 218 ? -4.809 23.982 -10.639 1.00 35.41 218 SER A N 1
ATOM 1682 C CA . SER A 1 218 ? -6.251 23.904 -10.462 1.00 35.41 218 SER A CA 1
ATOM 1683 C C . SER A 1 218 ? -6.902 24.313 -11.778 1.00 35.41 218 SER A C 1
ATOM 1685 O O . SER A 1 218 ? -6.964 25.501 -12.084 1.00 35.41 218 SER A O 1
ATOM 1687 N N . LYS A 1 219 ? -7.353 23.346 -12.576 1.00 38.41 219 LYS A N 1
ATOM 1688 C CA . LYS A 1 219 ? -8.365 23.613 -13.596 1.00 38.41 219 LYS A CA 1
ATOM 1689 C C . LYS A 1 219 ? -9.724 23.450 -12.919 1.00 38.41 219 LYS A C 1
ATOM 1691 O O . LYS A 1 219 ? -10.178 22.322 -12.739 1.00 38.41 219 LYS A O 1
ATOM 1696 N N . MET A 1 220 ? -10.267 24.578 -12.459 1.00 31.70 220 MET A N 1
ATOM 1697 C CA . MET A 1 220 ? -11.715 24.802 -12.422 1.00 31.70 220 MET A CA 1
ATOM 1698 C C . MET A 1 220 ? -12.171 25.155 -13.834 1.00 31.70 220 MET A C 1
ATOM 1700 O O . MET A 1 220 ? -11.355 25.782 -14.552 1.00 31.70 220 MET A O 1
#

InterPro domains:
  IPR001753 Enoyl-CoA hydratase/isomerase-like domain [PF00378] (68-135)
  IPR029045 ClpP/crotonase-like domain superfamily [SSF52096] (4-208)

Sequence (220 aa):
MDTSGSLILVAREPGGITTVTINRPKALNSLIRPMMVDLARAIKALSRDDSDVFKGDLKDIETDPVAQMELCPKPIIGAINGFAFTAGFEIALACDILIAVNGAKFIDVHAKFGIFPSWGLSQKLSRIIGPSRALNHLVEERDLMKKAREVAEAIIRNNQDMVLRYKSVINDGLKLDLGHTLALEKERGHEYYNGITKEHFKKMQEFKAGLSSKKPASKM

Organism: Punica granatum (NCBI:txid22663)

Secondary structure (DSSP, 8-state):
------SEEEEEPTTS-EEEEE--GGGTT---HHHHHHHHHHHHHHH--TT-------TTGGG-HHHHHHT-SS--EEEE-SEEETHHHHHHHTSSEEEE-TT-EEE--HHHHT----SSHHHHHHHHS-TT-TTS----GGGHHHHHHHHHHHHHTS-HHHHHHHHHHHHHHTTS-HHHHHHHHHHHHHHHHHH--HHHHHHHHHHHHHHHT-------

Foldseek 3Di:
DDCPDDQWDWDADPPGDIDIDRPDVVVPSPDDQVSLLVLLQNLLVSQDDVDDDDDDDDPPLNSGNLSSLLSRPDAFEAEFEAEQEQVSLLVQLSHPHYDYDVRYDYDYCCQQLVAQHQSCCLPSVCVVCNVCVPPPDDDDPVCVVVVVVVVVVVLVNGNVVVSVVSNVLNVVLVVDDPVVSSVSSNVVNVVSVVPDDPVNVVVSVVVVVVVVPDDPPDDD

Radius of gyration: 19.39 Å; chains: 1; bounding box: 46×46×63 Å